Protein AF-A0A535U4T5-F1 (afdb_monomer)

Solvent-accessible surface area (backbone atoms only — not comparable to full-atom values): 17226 Å² total; per-residue (Å²): 138,80,92,74,84,48,75,61,50,62,49,44,52,51,45,50,53,50,47,47,53,50,47,55,54,52,37,72,75,42,100,64,52,67,65,56,55,51,51,50,52,51,40,54,51,28,40,50,52,16,40,52,32,54,56,47,36,63,59,41,50,16,54,36,47,36,46,50,51,25,10,56,55,6,52,75,35,68,65,87,46,51,61,68,56,49,33,52,51,29,43,73,71,67,38,49,60,62,22,31,29,52,67,38,42,87,44,50,39,48,37,55,61,54,63,67,62,40,49,50,39,52,51,47,35,51,49,36,47,51,51,16,50,52,29,44,48,52,31,52,53,53,35,44,54,54,22,50,56,51,43,52,52,49,51,52,53,50,52,59,47,60,76,68,55,59,67,69,60,57,76,74,43,62,68,67,60,56,51,43,52,67,46,55,51,45,51,49,50,32,50,44,50,36,50,49,50,52,48,54,55,43,50,54,50,38,54,53,48,45,50,54,54,35,43,70,74,37,53,68,62,34,50,58,58,53,56,50,50,60,51,46,51,50,54,46,52,59,41,47,60,55,18,51,56,26,42,54,48,21,53,53,32,49,50,55,41,50,51,51,49,51,50,52,63,75,40,38,68,57,36,58,77,70,66,40,54,64,60,55,49,53,54,48,51,55,39,49,50,56,26,48,55,26,42,50,54,16,49,52,43,54,59,47,48,60,59,52,49,51,50,53,50,50,52,51,50,52,52,48,52,54,53,49,51,51,34,26,45,63,22,78,38,58,89,67

pLDDT: mean 85.08, std 16.3, range [25.23, 98.31]

Radiu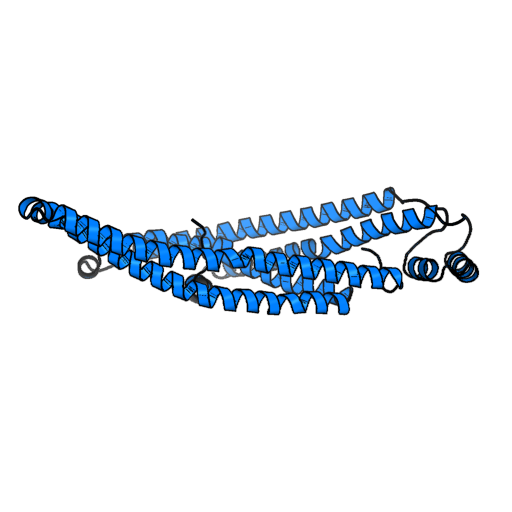s of gyration: 30.76 Å; Cα contacts (8 Å, |Δi|>4): 277; chains: 1; bounding box: 82×36×93 Å

Structure (mmCIF, N/CA/C/O backbone):
data_AF-A0A535U4T5-F1
#
_entry.id   AF-A0A535U4T5-F1
#
loop_
_atom_site.group_PDB
_atom_site.id
_atom_site.type_symbol
_atom_site.label_atom_id
_atom_site.label_alt_id
_atom_site.label_comp_id
_atom_site.label_asym_id
_atom_site.label_entity_id
_atom_site.label_seq_id
_atom_site.pdbx_PDB_ins_code
_atom_site.Cartn_x
_atom_site.Cartn_y
_atom_site.Cartn_z
_atom_site.occupancy
_atom_site.B_iso_or_equiv
_atom_site.auth_seq_id
_atom_site.auth_comp_id
_atom_site.auth_asym_id
_atom_site.auth_atom_id
_atom_site.pdbx_PDB_model_num
ATOM 1 N N . MET A 1 1 ? -7.640 9.464 15.055 1.00 29.97 1 MET A N 1
ATOM 2 C CA . MET A 1 1 ? -8.221 8.106 15.100 1.00 29.97 1 MET A CA 1
ATOM 3 C C . MET A 1 1 ? -7.680 7.339 13.909 1.00 29.97 1 MET A C 1
ATOM 5 O O . MET A 1 1 ? -8.132 7.562 12.798 1.00 29.97 1 MET A O 1
ATOM 9 N N . VAL A 1 2 ? -6.634 6.543 14.120 1.00 25.23 2 VAL A N 1
ATOM 10 C CA . VAL A 1 2 ? -6.110 5.632 13.094 1.00 25.23 2 VAL A CA 1
ATOM 11 C C . VAL A 1 2 ? -6.919 4.340 13.226 1.00 25.23 2 VAL A C 1
ATOM 13 O O . VAL A 1 2 ? -6.909 3.771 14.319 1.00 25.23 2 VAL A O 1
ATOM 16 N N . PRO A 1 3 ? -7.649 3.884 12.196 1.00 32.88 3 PRO A N 1
ATOM 17 C CA . PRO A 1 3 ? -8.272 2.572 12.237 1.00 32.88 3 PRO A CA 1
ATOM 18 C C . PRO A 1 3 ? -7.135 1.560 12.081 1.00 32.88 3 PRO A C 1
ATOM 20 O O . PRO A 1 3 ? -6.532 1.462 11.015 1.00 32.88 3 PRO A O 1
ATOM 23 N N . TRP A 1 4 ? -6.744 0.894 13.167 1.00 40.53 4 TRP A N 1
ATOM 24 C CA . TRP A 1 4 ? -5.713 -0.140 13.107 1.00 40.53 4 TRP A CA 1
ATOM 25 C C . TRP A 1 4 ? -6.361 -1.515 13.077 1.00 40.53 4 TRP A C 1
ATOM 27 O O . TRP A 1 4 ? -7.244 -1.801 13.888 1.00 40.53 4 TRP A O 1
ATOM 37 N N . CYS A 1 5 ? -5.900 -2.336 12.130 1.00 32.50 5 CYS A N 1
ATOM 38 C CA . CYS A 1 5 ? -6.464 -3.641 11.848 1.00 32.50 5 CYS A CA 1
ATOM 39 C C . CYS A 1 5 ? -6.259 -4.594 13.030 1.00 32.50 5 CYS A C 1
ATOM 41 O O . CYS A 1 5 ? -5.126 -4.935 13.382 1.00 32.50 5 CYS A O 1
ATOM 43 N N . GLY A 1 6 ? -7.350 -5.031 13.646 1.00 29.59 6 GLY A N 1
ATOM 44 C CA . GLY A 1 6 ? -7.335 -6.042 14.694 1.00 29.59 6 GLY A CA 1
ATOM 45 C C . GLY A 1 6 ? -7.417 -7.462 14.118 1.00 29.59 6 GLY A C 1
ATOM 46 O O . GLY A 1 6 ? -7.642 -7.651 12.924 1.00 29.59 6 GLY A O 1
ATOM 47 N N . PRO A 1 7 ? -7.364 -8.504 14.969 1.00 33.31 7 PRO A N 1
ATOM 48 C CA . PRO A 1 7 ? -7.842 -9.843 14.599 1.00 33.31 7 PRO A CA 1
ATOM 49 C C . PRO A 1 7 ? -9.313 -9.836 14.132 1.00 33.31 7 PRO A C 1
ATOM 51 O O . PRO A 1 7 ? -9.751 -10.783 13.483 1.00 33.31 7 PRO A O 1
ATOM 54 N N . ALA A 1 8 ? -10.044 -8.748 14.406 1.00 35.53 8 ALA A N 1
ATOM 55 C CA . ALA A 1 8 ? -11.336 -8.432 13.820 1.00 35.53 8 ALA A CA 1
ATOM 56 C C . ALA A 1 8 ? -11.292 -8.340 12.286 1.00 35.53 8 ALA A C 1
ATOM 58 O O . ALA A 1 8 ? -12.230 -8.809 11.675 1.00 35.53 8 ALA A O 1
ATOM 59 N N . ASP A 1 9 ? -10.225 -7.858 11.638 1.00 35.00 9 ASP A N 1
ATOM 60 C CA . ASP A 1 9 ? -10.176 -7.720 10.169 1.00 35.00 9 ASP A CA 1
ATOM 61 C C . ASP A 1 9 ? -9.881 -9.041 9.453 1.00 35.00 9 ASP A C 1
ATOM 63 O O . ASP A 1 9 ? -10.440 -9.327 8.394 1.00 35.00 9 ASP A O 1
ATOM 67 N N . ALA A 1 10 ? -9.086 -9.914 10.079 1.00 32.19 10 ALA A N 1
ATOM 68 C CA . ALA A 1 10 ? -8.953 -11.307 9.652 1.00 32.19 10 ALA A CA 1
ATOM 69 C C . ALA A 1 10 ? -10.258 -12.090 9.893 1.00 32.19 10 ALA A C 1
ATOM 71 O O . ALA A 1 10 ? -10.670 -12.894 9.054 1.00 32.19 10 ALA A O 1
ATOM 72 N N . ALA A 1 11 ? -10.951 -11.809 11.003 1.00 33.88 11 ALA A N 1
ATOM 73 C CA . ALA A 1 11 ? -12.291 -12.323 11.262 1.00 33.88 11 ALA A CA 1
ATOM 74 C C . ALA A 1 11 ? -13.349 -11.712 10.327 1.00 33.88 11 ALA A C 1
ATOM 76 O O . ALA A 1 11 ? -14.301 -12.408 10.007 1.00 33.88 11 ALA A O 1
ATOM 77 N N . LEU A 1 12 ? -13.178 -10.482 9.831 1.00 37.19 12 LEU A N 1
ATOM 78 C CA . LEU A 1 12 ? -14.052 -9.811 8.862 1.00 37.19 12 LEU A CA 1
ATOM 79 C C . LEU A 1 12 ? -13.817 -10.343 7.450 1.00 37.19 12 LEU A C 1
ATOM 81 O O . LEU A 1 12 ? -14.782 -10.546 6.729 1.00 37.19 12 LEU A O 1
ATOM 85 N N . ALA A 1 13 ? -12.579 -10.665 7.068 1.00 33.44 13 ALA A N 1
ATOM 86 C CA . ALA A 1 13 ? -12.292 -11.396 5.833 1.00 33.44 13 ALA A CA 1
ATOM 87 C C . ALA A 1 13 ? -12.872 -12.823 5.884 1.00 33.44 13 ALA A C 1
ATOM 89 O O . ALA A 1 13 ? -13.514 -13.277 4.934 1.00 33.44 13 ALA A O 1
ATOM 90 N N . GLY A 1 14 ? -12.735 -13.508 7.027 1.00 32.94 14 GLY A N 1
ATOM 91 C CA . GLY A 1 14 ? -13.386 -14.795 7.288 1.00 32.94 14 GLY A CA 1
ATOM 92 C C . GLY A 1 14 ? -14.916 -14.696 7.307 1.00 32.94 14 GLY A C 1
ATOM 93 O O . GLY A 1 14 ? -15.598 -15.531 6.718 1.00 32.94 14 GLY A O 1
ATOM 94 N N . ALA A 1 15 ? -15.469 -13.641 7.906 1.00 39.84 15 ALA A N 1
ATOM 95 C CA . ALA A 1 15 ? -16.899 -13.362 7.947 1.00 39.84 15 ALA A CA 1
ATOM 96 C C . ALA A 1 15 ? -17.435 -12.945 6.578 1.00 39.84 15 ALA A C 1
ATOM 98 O O . ALA A 1 15 ? -18.556 -13.316 6.266 1.00 39.84 15 ALA A O 1
ATOM 99 N N . ALA A 1 16 ? -16.652 -12.264 5.740 1.00 40.59 16 ALA A N 1
ATOM 100 C CA . ALA A 1 16 ? -16.988 -11.945 4.356 1.00 40.59 16 ALA A CA 1
ATOM 101 C C . ALA A 1 16 ? -17.009 -13.208 3.493 1.00 40.59 16 ALA A C 1
ATOM 103 O O . ALA A 1 16 ? -17.943 -13.400 2.722 1.00 40.59 16 ALA A O 1
ATOM 104 N N . CYS A 1 17 ? -16.041 -14.110 3.674 1.00 38.41 17 CYS A N 1
ATOM 105 C CA . CYS A 1 17 ? -16.002 -15.405 2.995 1.00 38.41 17 CYS A CA 1
ATOM 106 C C . CYS A 1 17 ? -17.162 -16.322 3.442 1.00 38.41 17 CYS A C 1
ATOM 108 O O . CYS A 1 17 ? -17.832 -16.944 2.618 1.00 38.41 17 CYS A O 1
ATOM 110 N N . LEU A 1 18 ? -17.489 -16.342 4.739 1.00 42.25 18 LEU A N 1
ATOM 111 C CA . LEU A 1 18 ? -18.647 -17.066 5.283 1.00 42.25 18 LEU A CA 1
ATOM 112 C C . LEU A 1 18 ? -19.984 -16.407 4.916 1.00 42.25 18 LEU A C 1
ATOM 114 O O . LEU A 1 18 ? -20.964 -17.104 4.654 1.00 42.25 18 LEU A O 1
ATOM 118 N N . ALA A 1 19 ? -20.053 -15.075 4.891 1.00 46.94 19 ALA A N 1
ATOM 119 C CA . ALA A 1 19 ? -21.208 -14.320 4.417 1.00 46.94 19 ALA A CA 1
ATOM 120 C C . ALA A 1 19 ? -21.432 -14.605 2.940 1.00 46.94 19 ALA A C 1
ATOM 122 O O . ALA A 1 19 ? -22.563 -14.881 2.575 1.00 46.94 19 ALA A O 1
ATOM 123 N N . TRP A 1 20 ? -20.372 -14.660 2.133 1.00 48.19 20 TRP A N 1
ATOM 124 C CA . TRP A 1 20 ? -20.401 -15.070 0.734 1.00 48.19 20 TRP A CA 1
ATOM 125 C C . TRP A 1 20 ? -20.876 -16.511 0.550 1.00 48.19 20 TRP A C 1
ATOM 127 O O . TRP A 1 20 ? -21.768 -16.755 -0.258 1.00 48.19 20 TRP A O 1
ATOM 137 N N . GLY A 1 21 ? -20.357 -17.458 1.338 1.00 45.41 21 GLY A N 1
ATOM 138 C CA . GLY A 1 21 ? -20.823 -18.847 1.332 1.00 45.41 21 GLY A CA 1
ATOM 139 C C . GLY A 1 21 ? -22.313 -18.959 1.674 1.00 45.41 21 GLY A C 1
ATOM 140 O O . GLY A 1 21 ? -23.062 -19.666 0.997 1.00 45.41 21 GLY A O 1
ATOM 141 N N . ARG A 1 22 ? -22.781 -18.176 2.654 1.00 49.06 22 ARG A N 1
ATOM 142 C CA . ARG A 1 22 ? -24.204 -18.078 3.020 1.00 49.06 22 ARG A CA 1
ATOM 143 C C . ARG A 1 22 ? -25.041 -17.319 1.987 1.00 49.06 22 ARG A C 1
ATOM 145 O O . ARG A 1 22 ? -26.201 -17.668 1.792 1.00 49.06 22 ARG A O 1
ATOM 152 N N . LEU A 1 23 ? -24.467 -16.347 1.279 1.00 52.03 23 LEU A N 1
ATOM 153 C CA . LEU A 1 23 ? -25.076 -15.636 0.150 1.00 52.03 23 LEU A CA 1
ATOM 154 C C . LEU A 1 23 ? -25.257 -16.575 -1.042 1.00 52.03 23 LEU A C 1
ATOM 156 O O . LEU A 1 23 ? -26.329 -16.603 -1.633 1.00 52.03 23 LEU A O 1
ATOM 160 N N . GLN A 1 24 ? -24.256 -17.406 -1.342 1.00 51.06 24 GLN A N 1
ATOM 161 C CA . GLN A 1 24 ? -24.338 -18.462 -2.350 1.00 51.06 24 GLN A CA 1
ATOM 162 C C . GLN A 1 24 ? -25.370 -19.534 -1.969 1.00 51.06 24 GLN A C 1
ATOM 164 O O . GLN A 1 24 ? -26.107 -20.000 -2.839 1.00 51.06 24 GLN A O 1
ATOM 169 N N . GLN A 1 25 ? -25.471 -19.904 -0.686 1.00 52.69 25 GLN A N 1
ATOM 170 C CA . GLN A 1 25 ? -26.508 -20.816 -0.185 1.00 52.69 25 GLN A CA 1
ATOM 171 C C . GLN A 1 25 ? -27.916 -20.203 -0.253 1.00 52.69 25 GLN A C 1
ATOM 173 O O . GLN A 1 25 ? -28.829 -20.859 -0.744 1.00 52.69 25 GLN A O 1
ATOM 178 N N . ARG A 1 26 ? -28.099 -18.939 0.149 1.00 51.91 26 ARG A N 1
ATOM 179 C CA . ARG A 1 26 ? -29.385 -18.221 0.046 1.00 51.91 26 ARG A CA 1
ATOM 180 C C . ARG A 1 26 ? -29.789 -17.907 -1.397 1.00 51.91 26 ARG A C 1
ATOM 182 O O . ARG A 1 26 ? -30.972 -17.910 -1.725 1.00 51.91 26 ARG A O 1
ATOM 189 N N . GLN A 1 27 ? -28.829 -17.672 -2.289 1.00 48.12 27 GLN A N 1
ATOM 190 C CA . GLN A 1 27 ? -29.095 -17.476 -3.718 1.00 48.12 27 GLN A CA 1
ATOM 191 C C . GLN A 1 27 ? -29.420 -18.781 -4.446 1.00 48.12 27 GLN A C 1
ATOM 193 O O . GLN A 1 27 ? -30.080 -18.733 -5.477 1.00 48.12 27 GLN A O 1
ATOM 198 N N . LYS A 1 28 ? -29.018 -19.946 -3.917 1.00 43.97 28 LYS A N 1
ATOM 199 C CA . LYS A 1 28 ? -29.534 -21.237 -4.399 1.00 43.97 28 LYS A CA 1
ATOM 200 C C . LYS A 1 28 ? -31.024 -21.422 -4.080 1.00 43.97 28 LYS A C 1
ATOM 202 O O . LYS A 1 28 ? -31.690 -22.137 -4.816 1.00 43.97 28 LYS A O 1
ATOM 207 N N . THR A 1 29 ? -31.543 -20.785 -3.026 1.00 46.00 29 THR A N 1
ATOM 208 C CA . THR A 1 29 ? -32.951 -20.908 -2.598 1.00 46.00 29 THR A CA 1
ATOM 209 C C . THR A 1 29 ? -33.886 -19.819 -3.144 1.00 46.00 29 THR A C 1
ATOM 211 O O . THR A 1 29 ? -35.094 -20.028 -3.157 1.00 46.00 29 THR A O 1
ATOM 214 N N . SER A 1 30 ? -33.365 -18.686 -3.638 1.00 45.09 30 SER A N 1
ATOM 215 C CA . SER A 1 30 ? -34.160 -17.610 -4.262 1.00 45.09 30 SER A CA 1
ATOM 216 C C . SER A 1 30 ? -34.005 -17.600 -5.787 1.00 45.09 30 SER A C 1
ATOM 218 O O . SER A 1 30 ? -32.892 -17.571 -6.298 1.00 45.09 30 SER A O 1
ATOM 220 N N . ALA A 1 31 ? -35.120 -17.548 -6.522 1.00 40.94 31 ALA A N 1
ATOM 221 C CA . ALA A 1 31 ? -35.250 -17.743 -7.976 1.00 40.94 31 ALA A CA 1
ATOM 222 C C . ALA A 1 31 ? -34.564 -16.708 -8.917 1.00 40.94 31 ALA A C 1
ATOM 224 O O . ALA A 1 31 ? -34.955 -16.580 -10.075 1.00 40.94 31 ALA A O 1
ATOM 225 N N . LYS A 1 32 ? -33.525 -15.975 -8.481 1.00 48.50 32 LYS A N 1
ATOM 226 C CA . LYS A 1 32 ? -32.700 -15.096 -9.349 1.00 48.50 32 LYS A CA 1
ATOM 227 C C . LYS A 1 32 ? -31.182 -15.411 -9.337 1.00 48.50 32 LYS A C 1
ATOM 229 O O . LYS A 1 32 ? -30.379 -14.478 -9.281 1.00 48.50 32 LYS A O 1
ATOM 234 N N . PRO A 1 33 ? -30.738 -16.683 -9.408 1.00 48.88 33 PRO A N 1
ATOM 235 C CA . PRO A 1 33 ? -29.317 -17.043 -9.328 1.00 48.88 33 PRO A CA 1
ATOM 236 C C . PRO A 1 33 ? -28.482 -16.652 -10.564 1.00 48.88 33 PRO A C 1
ATOM 238 O O . PRO A 1 33 ? -27.263 -16.530 -10.456 1.00 48.88 33 PRO A O 1
ATOM 241 N N . CYS A 1 34 ? -29.097 -16.439 -11.735 1.00 48.97 34 CYS A N 1
ATOM 242 C CA . CYS A 1 34 ? -28.350 -16.176 -12.974 1.00 48.97 34 CYS A CA 1
ATOM 243 C C . CYS A 1 34 ? -27.726 -14.772 -13.013 1.00 48.97 34 CYS A C 1
ATOM 245 O O . CYS A 1 34 ? -26.578 -14.626 -13.423 1.00 48.97 34 CYS A O 1
ATOM 247 N N . ALA A 1 35 ? -28.433 -13.744 -12.532 1.00 56.12 35 ALA A N 1
ATOM 248 C CA . ALA A 1 35 ? -27.948 -12.364 -12.601 1.00 56.12 35 ALA A CA 1
ATOM 249 C C . ALA A 1 35 ? -26.757 -12.100 -11.660 1.00 56.12 35 ALA A C 1
ATOM 251 O O . ALA A 1 35 ? -25.846 -11.364 -12.028 1.00 56.12 35 ALA A O 1
ATOM 252 N N . SER A 1 36 ? -26.716 -12.712 -10.467 1.00 66.81 36 SER A N 1
ATOM 253 C CA . SER A 1 36 ? -25.609 -12.486 -9.523 1.00 66.81 36 SER A CA 1
ATOM 254 C C . SER A 1 36 ? -24.321 -13.181 -9.960 1.00 66.81 36 SER A C 1
ATOM 256 O O . SER A 1 36 ? -23.258 -12.573 -9.906 1.00 66.81 36 SER A O 1
ATOM 258 N N . ARG A 1 37 ? -24.400 -14.424 -10.454 1.00 74.69 37 ARG A N 1
ATOM 259 C CA . ARG A 1 37 ? -23.226 -15.166 -10.940 1.00 74.69 37 ARG A CA 1
ATOM 260 C C . ARG A 1 37 ? -22.578 -14.479 -12.134 1.00 74.69 37 ARG A C 1
ATOM 262 O O . ARG A 1 37 ? -21.357 -14.390 -12.180 1.00 74.69 37 ARG A O 1
ATOM 269 N N . VAL A 1 38 ? -23.389 -13.946 -13.048 1.00 82.50 38 VAL A N 1
ATOM 270 C CA . VAL A 1 38 ? -22.893 -13.157 -14.182 1.00 82.50 38 VAL A CA 1
ATOM 271 C C . VAL A 1 38 ? -22.168 -11.905 -13.691 1.00 82.50 38 VAL A C 1
ATOM 273 O O . VAL A 1 38 ? -21.046 -11.669 -14.119 1.00 82.50 38 VAL A O 1
ATOM 276 N N . LEU A 1 39 ? -22.736 -11.151 -12.742 1.00 83.38 39 LEU A N 1
ATOM 277 C CA . LEU A 1 39 ? -22.077 -9.957 -12.192 1.00 83.38 39 LEU A CA 1
ATOM 278 C C . LEU A 1 39 ? -20.738 -10.280 -11.520 1.00 83.38 39 LEU A C 1
ATOM 280 O O . LEU A 1 39 ? -19.788 -9.526 -11.673 1.00 83.38 39 LEU A O 1
ATOM 284 N N . ILE A 1 40 ? -20.635 -11.414 -10.826 1.00 81.06 40 ILE A N 1
ATOM 285 C CA . ILE A 1 40 ? -19.389 -11.850 -10.180 1.00 81.06 40 ILE A CA 1
ATOM 286 C C . ILE A 1 40 ? -18.314 -12.167 -11.218 1.00 81.06 40 ILE A C 1
ATOM 288 O O . ILE A 1 40 ? -17.177 -11.721 -11.081 1.00 81.06 40 ILE A O 1
ATOM 292 N N . VAL A 1 41 ? -18.670 -12.925 -12.257 1.00 88.06 41 VAL A N 1
ATOM 293 C CA . VAL A 1 41 ? -17.740 -13.267 -13.341 1.00 88.06 41 VAL A CA 1
ATOM 294 C C . VAL A 1 41 ? -17.308 -12.004 -14.084 1.00 88.06 41 VAL A C 1
ATOM 296 O O . VAL A 1 41 ? -16.118 -11.820 -14.318 1.00 88.06 41 VAL A O 1
ATOM 299 N N . VAL A 1 42 ? -18.244 -11.100 -14.384 1.00 91.56 42 VAL A N 1
ATOM 300 C CA . VAL A 1 42 ? -17.943 -9.805 -15.008 1.00 91.56 42 VAL A CA 1
ATOM 301 C C . VAL A 1 42 ? -16.988 -8.992 -14.134 1.00 91.56 42 VAL A C 1
ATOM 303 O O . VAL A 1 42 ? -15.969 -8.533 -14.637 1.00 91.56 42 VAL A O 1
ATOM 306 N N . SER A 1 43 ? -17.241 -8.872 -12.828 1.00 90.06 43 SER A N 1
ATOM 307 C CA . SER A 1 43 ? -16.335 -8.182 -11.901 1.00 90.06 43 SER A CA 1
ATOM 308 C C . SER A 1 43 ? -14.941 -8.817 -11.865 1.00 90.06 43 SER A C 1
ATOM 310 O O . SER A 1 43 ? -13.942 -8.106 -11.897 1.00 90.06 43 SER A O 1
ATOM 312 N N . ALA A 1 44 ? -14.845 -10.149 -11.852 1.00 90.44 44 ALA A N 1
ATOM 313 C CA . ALA A 1 44 ? -13.557 -10.840 -11.881 1.00 90.44 44 ALA A CA 1
ATOM 314 C C . ALA A 1 44 ? -12.776 -10.563 -13.178 1.00 90.44 44 ALA A C 1
ATOM 316 O O . ALA A 1 44 ? -11.576 -10.300 -13.128 1.00 90.44 44 ALA A O 1
ATOM 317 N N . VAL A 1 45 ? -13.457 -10.562 -14.327 1.00 94.75 45 VAL A N 1
ATOM 318 C CA . VAL A 1 45 ? -12.855 -10.243 -15.631 1.00 94.75 45 VAL A CA 1
ATOM 319 C C . VAL A 1 45 ? -12.421 -8.779 -15.701 1.00 94.75 45 VAL A C 1
ATOM 321 O O . VAL A 1 45 ? -11.312 -8.496 -16.149 1.00 94.75 45 VAL A O 1
ATOM 324 N N . LEU A 1 46 ? -13.251 -7.847 -15.222 1.00 95.62 46 LEU A N 1
ATOM 325 C CA . LEU A 1 46 ? -12.908 -6.423 -15.169 1.00 95.62 46 LEU A CA 1
ATOM 326 C C . LEU A 1 46 ? -11.695 -6.168 -14.270 1.00 95.62 46 LEU A C 1
ATOM 328 O O . LEU A 1 46 ? -10.818 -5.398 -14.650 1.00 95.62 46 LEU A O 1
ATOM 332 N N . ALA A 1 47 ? -11.620 -6.838 -13.117 1.00 94.44 47 ALA A N 1
ATOM 333 C CA . ALA A 1 47 ? -10.478 -6.747 -12.213 1.00 94.44 47 ALA A CA 1
ATOM 334 C C . ALA A 1 47 ? -9.200 -7.324 -12.827 1.00 94.44 47 ALA A C 1
ATOM 336 O O . ALA A 1 47 ? -8.139 -6.720 -12.716 1.00 94.44 47 ALA A O 1
ATOM 337 N N . LEU A 1 48 ? -9.292 -8.474 -13.501 1.00 95.69 48 LEU A N 1
ATOM 338 C CA . LEU A 1 48 ? -8.162 -9.054 -14.224 1.00 95.69 48 LEU A CA 1
ATOM 339 C C . LEU A 1 48 ? -7.660 -8.097 -15.309 1.00 95.69 48 LEU A C 1
ATOM 341 O O . LEU A 1 48 ? -6.462 -7.845 -15.391 1.00 95.69 48 LEU A O 1
ATOM 345 N N . GLY A 1 49 ? -8.573 -7.548 -16.113 1.00 95.88 49 GLY A N 1
ATOM 346 C CA . GLY A 1 49 ? -8.244 -6.610 -17.181 1.00 95.88 49 GLY A CA 1
ATOM 347 C C . GLY A 1 49 ? -7.619 -5.317 -16.659 1.00 95.88 49 GLY A C 1
ATOM 348 O O . GLY A 1 49 ? -6.575 -4.904 -17.160 1.00 95.88 49 GLY A O 1
ATOM 349 N N . SER A 1 50 ? -8.209 -4.697 -15.630 1.00 96.62 50 SER A N 1
ATOM 350 C CA . SER A 1 50 ? -7.668 -3.464 -15.045 1.00 96.62 50 SER A CA 1
ATOM 351 C C . SER A 1 50 ? -6.277 -3.691 -14.461 1.00 96.62 50 SER A C 1
ATOM 353 O O . SER A 1 50 ? -5.346 -2.944 -14.763 1.00 96.62 50 SER A O 1
ATOM 355 N N . VAL A 1 51 ? -6.099 -4.770 -13.696 1.00 96.19 51 VAL A N 1
ATOM 356 C CA . VAL A 1 51 ? -4.806 -5.114 -13.111 1.00 96.19 51 VAL A CA 1
ATOM 357 C C . VAL A 1 51 ? -3.781 -5.400 -14.204 1.00 96.19 51 VAL A C 1
ATOM 359 O O . VAL A 1 51 ? -2.700 -4.820 -14.164 1.00 96.19 51 VAL A O 1
ATOM 362 N N . ALA A 1 52 ? -4.112 -6.208 -15.213 1.00 95.12 52 ALA A N 1
ATOM 363 C CA . ALA A 1 52 ? -3.201 -6.505 -16.316 1.00 95.12 52 ALA A CA 1
ATOM 364 C C . ALA A 1 52 ? -2.688 -5.226 -16.998 1.00 95.12 52 ALA A C 1
ATOM 366 O O . ALA A 1 52 ? -1.480 -5.066 -17.167 1.00 95.12 52 ALA A O 1
ATOM 367 N N . PHE A 1 53 ? -3.575 -4.277 -17.315 1.00 95.81 53 PHE A N 1
ATOM 368 C CA . PHE A 1 53 ? -3.170 -2.994 -17.894 1.00 95.81 53 PHE A CA 1
ATOM 369 C C . PHE A 1 53 ? -2.307 -2.159 -16.939 1.00 95.81 53 PHE A C 1
ATOM 371 O O . PHE A 1 53 ? -1.263 -1.653 -17.351 1.00 95.81 53 PHE A O 1
ATOM 378 N N . SER A 1 54 ? -2.678 -2.064 -15.658 1.00 95.19 54 SER A N 1
ATOM 379 C CA . SER A 1 54 ? -1.894 -1.321 -14.660 1.00 95.19 54 SER A CA 1
ATOM 380 C C . SER A 1 54 ? -0.481 -1.884 -14.454 1.00 95.19 54 SER A C 1
ATOM 382 O O . SER A 1 54 ? 0.463 -1.118 -14.268 1.00 95.19 54 SER A O 1
ATOM 384 N N . VAL A 1 55 ? -0.323 -3.209 -14.538 1.00 95.25 55 VAL A N 1
ATOM 385 C CA . VAL A 1 55 ? 0.949 -3.920 -14.344 1.00 95.25 55 VAL A CA 1
ATOM 386 C C . VAL A 1 55 ? 1.834 -3.851 -15.590 1.00 95.25 55 VAL A C 1
ATOM 388 O O . VAL A 1 55 ? 3.057 -3.814 -15.477 1.00 95.25 55 VAL A O 1
ATOM 391 N N . ILE A 1 56 ? 1.241 -3.793 -16.785 1.00 93.06 56 ILE A N 1
ATOM 392 C CA . ILE A 1 56 ? 1.980 -3.593 -18.039 1.00 93.06 56 ILE A CA 1
ATOM 393 C C . ILE A 1 56 ? 2.487 -2.143 -18.160 1.00 93.06 56 ILE A C 1
ATOM 395 O O . ILE A 1 56 ? 3.539 -1.918 -18.758 1.00 93.06 56 ILE A O 1
ATOM 399 N N . GLY A 1 57 ? 1.790 -1.169 -17.566 1.00 93.12 57 GLY A N 1
ATOM 400 C CA . GLY A 1 57 ? 2.133 0.259 -17.618 1.00 93.12 57 GLY A CA 1
ATOM 401 C C . GLY A 1 57 ? 3.611 0.584 -17.335 1.00 93.12 57 GLY A C 1
ATOM 402 O O . GLY A 1 57 ? 4.256 1.180 -18.200 1.00 93.12 57 GLY A O 1
ATOM 403 N N . PRO A 1 58 ? 4.198 0.143 -16.203 1.00 93.06 58 PRO A N 1
ATOM 404 C CA . PRO A 1 58 ? 5.614 0.359 -15.898 1.00 93.06 58 PRO A CA 1
ATOM 405 C C . PRO A 1 58 ? 6.577 -0.162 -16.969 1.00 93.06 58 PRO A C 1
ATOM 407 O O . PRO A 1 58 ? 7.561 0.504 -17.267 1.00 93.06 58 PRO A O 1
ATOM 410 N N . LYS A 1 59 ? 6.274 -1.298 -17.610 1.00 92.19 59 LYS A N 1
ATOM 411 C CA . LYS A 1 59 ? 7.090 -1.840 -18.710 1.00 92.19 59 LYS A CA 1
ATOM 412 C C . LYS A 1 59 ? 7.036 -0.947 -19.955 1.00 92.19 59 LYS A C 1
ATOM 414 O O . LYS A 1 59 ? 8.043 -0.769 -20.633 1.00 92.19 59 LYS A O 1
ATOM 419 N N . ILE A 1 60 ? 5.872 -0.370 -20.264 1.00 94.06 60 ILE A N 1
ATOM 420 C CA . ILE A 1 60 ? 5.735 0.582 -21.380 1.00 94.06 60 ILE A CA 1
ATOM 421 C C . ILE A 1 60 ? 6.534 1.856 -21.085 1.00 94.06 60 ILE A C 1
ATOM 423 O O . ILE A 1 60 ? 7.231 2.357 -21.964 1.00 94.06 60 ILE A O 1
ATOM 427 N N . ILE A 1 61 ? 6.480 2.350 -19.845 1.00 93.56 61 ILE A N 1
ATOM 428 C CA . ILE A 1 61 ? 7.296 3.493 -19.411 1.00 93.56 61 ILE A CA 1
ATOM 429 C C . ILE A 1 61 ? 8.791 3.152 -19.500 1.00 93.56 61 ILE A C 1
ATOM 431 O O . ILE A 1 61 ? 9.567 3.972 -19.983 1.00 93.56 61 ILE A O 1
ATOM 435 N N . GLY A 1 62 ? 9.190 1.935 -19.126 1.00 93.06 62 GLY A N 1
ATOM 436 C CA . GLY A 1 62 ? 10.551 1.429 -19.316 1.00 93.06 62 GLY A CA 1
ATOM 437 C C . GLY A 1 62 ? 11.027 1.544 -20.766 1.00 93.06 62 GLY A C 1
ATOM 438 O O . GLY A 1 62 ? 12.084 2.108 -21.045 1.00 93.06 62 GLY A O 1
ATOM 439 N N . ASN A 1 63 ? 10.191 1.144 -21.727 1.00 92.19 63 ASN A N 1
ATOM 440 C CA . ASN A 1 63 ? 10.506 1.314 -23.148 1.00 92.19 63 ASN A CA 1
ATOM 441 C C . ASN A 1 63 ? 10.692 2.788 -23.552 1.00 92.19 63 ASN A C 1
ATOM 443 O O . ASN A 1 63 ? 11.546 3.080 -24.386 1.00 92.19 63 ASN A O 1
ATOM 447 N N . ALA A 1 64 ? 9.936 3.723 -22.966 1.00 93.19 64 ALA A N 1
ATOM 448 C CA . ALA A 1 64 ? 10.142 5.155 -23.201 1.00 93.19 64 ALA A C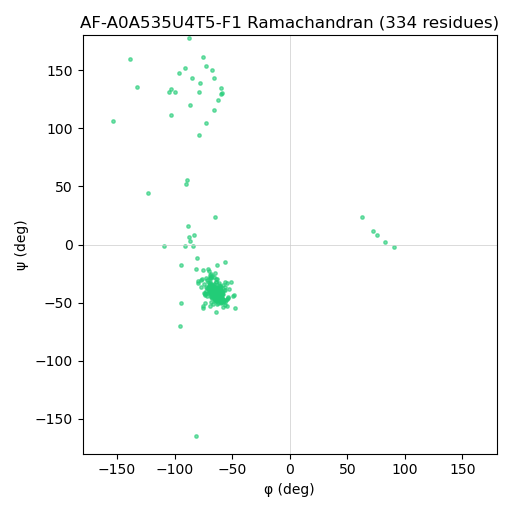A 1
ATOM 449 C C . ALA A 1 64 ? 11.503 5.626 -22.656 1.00 93.19 64 ALA A C 1
ATOM 451 O O . ALA A 1 64 ? 12.212 6.370 -23.334 1.00 93.19 64 ALA A O 1
ATOM 452 N N . THR A 1 65 ? 11.898 5.144 -21.472 1.00 93.62 65 THR A N 1
ATOM 453 C CA . THR A 1 65 ? 13.234 5.381 -20.902 1.00 93.62 65 THR A CA 1
ATOM 454 C C . THR A 1 65 ? 14.331 4.848 -21.823 1.00 93.62 65 THR A C 1
ATOM 456 O O . THR A 1 65 ? 15.314 5.551 -22.049 1.00 93.62 65 THR A O 1
ATOM 459 N N . ASN A 1 66 ? 14.140 3.664 -22.415 1.00 92.50 66 ASN A N 1
ATOM 460 C CA . ASN A 1 66 ? 15.079 3.094 -23.384 1.00 92.50 66 ASN A CA 1
ATOM 461 C C . ASN A 1 66 ? 15.235 3.986 -24.622 1.00 92.50 66 ASN A C 1
ATOM 463 O O . ASN A 1 66 ? 16.360 4.267 -25.004 1.00 92.50 66 ASN A O 1
ATOM 467 N N . VAL A 1 67 ? 14.151 4.526 -25.194 1.00 90.88 67 VAL A N 1
ATOM 468 C CA . VAL A 1 67 ? 14.240 5.448 -26.351 1.00 90.88 67 VAL A CA 1
ATOM 469 C C . VAL A 1 67 ? 15.028 6.716 -26.018 1.00 90.88 67 VAL A C 1
ATOM 471 O O . VAL A 1 67 ? 15.846 7.174 -26.818 1.00 90.88 67 VAL A O 1
ATOM 474 N N . ILE A 1 68 ? 14.801 7.291 -24.834 1.00 91.31 68 ILE A N 1
ATOM 475 C CA . ILE A 1 68 ? 15.542 8.475 -24.382 1.00 91.31 68 ILE A CA 1
ATOM 476 C C . ILE A 1 68 ? 17.023 8.127 -24.206 1.00 91.31 68 ILE A C 1
ATOM 478 O O . I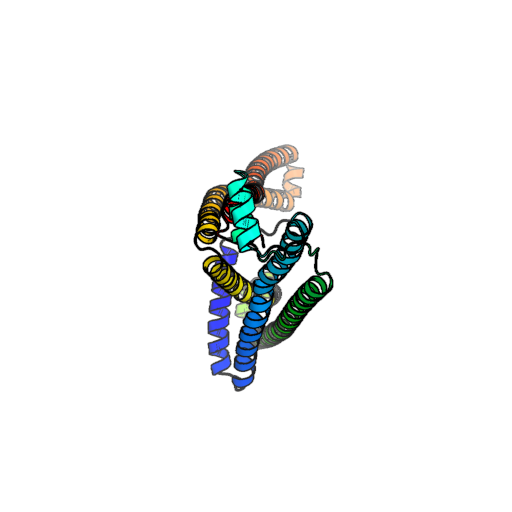LE A 1 68 ? 17.889 8.852 -24.694 1.00 91.31 68 ILE A O 1
ATOM 482 N N . PHE A 1 69 ? 17.314 7.016 -23.532 1.00 90.06 69 PHE A N 1
ATOM 483 C CA . PHE A 1 69 ? 18.675 6.576 -23.248 1.00 90.06 69 PHE A CA 1
ATOM 484 C C . PHE A 1 69 ? 19.448 6.226 -24.525 1.00 90.06 69 PHE A C 1
ATOM 486 O O . PHE A 1 69 ? 20.544 6.745 -24.743 1.00 90.06 69 PHE A O 1
ATOM 493 N N . ASP A 1 70 ? 18.842 5.437 -25.410 1.00 88.69 70 ASP A N 1
ATOM 494 C CA . ASP A 1 70 ? 19.410 5.026 -26.692 1.00 88.69 70 ASP A CA 1
ATOM 495 C C . ASP A 1 70 ? 19.683 6.240 -27.591 1.00 88.69 70 ASP A C 1
ATOM 497 O O . ASP A 1 70 ? 20.742 6.322 -28.214 1.00 88.69 70 ASP A O 1
ATOM 501 N N . GLY A 1 71 ? 18.777 7.225 -27.613 1.00 87.31 71 GLY A N 1
ATOM 502 C CA . GLY A 1 71 ? 18.955 8.465 -28.372 1.00 87.31 71 GLY A CA 1
ATOM 503 C C . GLY A 1 71 ? 20.055 9.379 -27.818 1.00 87.31 71 GLY A C 1
ATOM 504 O O . GLY A 1 71 ? 20.756 10.043 -28.585 1.00 87.31 71 GLY A O 1
ATOM 505 N N . VAL A 1 72 ? 20.245 9.417 -26.494 1.00 88.38 72 VAL A N 1
ATOM 506 C CA . VAL A 1 72 ? 21.355 10.160 -25.871 1.00 88.38 72 VAL A CA 1
ATOM 507 C C . VAL A 1 72 ? 22.695 9.503 -26.205 1.00 88.38 72 VAL A C 1
ATOM 509 O O . VAL A 1 72 ? 23.620 10.203 -26.617 1.00 88.38 72 VAL A O 1
ATOM 512 N N . LEU A 1 73 ? 22.790 8.175 -26.101 1.00 85.44 73 LEU A N 1
ATOM 513 C CA . LEU A 1 73 ? 23.996 7.427 -26.470 1.00 85.44 73 LEU A CA 1
ATOM 514 C C . LEU A 1 73 ? 24.301 7.518 -27.970 1.00 85.44 73 LEU A C 1
ATOM 516 O O . LEU A 1 73 ? 25.458 7.682 -28.356 1.00 85.44 73 LEU A O 1
ATOM 520 N N . GLY A 1 74 ? 23.272 7.449 -28.817 1.00 82.62 74 GLY A N 1
ATOM 521 C CA . GLY A 1 74 ? 23.396 7.533 -30.273 1.00 82.62 74 GLY A CA 1
ATOM 522 C C . GLY A 1 74 ? 23.981 8.858 -30.739 1.00 82.62 74 GLY A C 1
ATOM 523 O O . GLY A 1 74 ? 24.864 8.868 -31.598 1.00 82.62 74 GLY A O 1
ATOM 524 N N . LYS A 1 75 ? 23.582 9.968 -30.107 1.00 83.94 75 LYS A N 1
ATOM 525 C CA . LYS A 1 75 ? 24.126 11.306 -30.384 1.00 83.94 75 LYS A CA 1
ATOM 526 C C . LYS A 1 75 ? 25.621 11.428 -30.062 1.00 83.94 75 LYS A C 1
ATOM 528 O O . LYS A 1 75 ? 26.310 12.227 -30.691 1.00 83.94 75 LYS A O 1
ATOM 533 N N . SER A 1 76 ? 26.118 10.669 -29.087 1.00 78.94 76 SER A N 1
ATOM 534 C CA . SER A 1 76 ? 27.529 10.685 -28.682 1.00 78.94 76 SER A CA 1
ATOM 535 C C . SER A 1 76 ? 28.442 9.853 -29.590 1.00 78.94 76 SER A C 1
ATOM 537 O O . SER A 1 76 ? 29.662 9.966 -29.478 1.00 78.94 76 SER A O 1
ATOM 539 N N . LEU A 1 77 ? 27.884 9.031 -30.485 1.00 79.00 77 LEU A N 1
ATOM 540 C CA . LEU A 1 77 ? 28.647 8.177 -31.396 1.00 79.00 77 LEU A CA 1
ATOM 541 C C . LEU A 1 77 ? 28.825 8.828 -32.780 1.00 79.00 77 LEU A C 1
ATOM 543 O O . LEU A 1 77 ? 27.917 9.516 -33.254 1.00 79.00 77 LEU A O 1
ATOM 547 N N . PRO A 1 78 ? 29.955 8.583 -33.475 1.00 75.56 78 PRO A N 1
ATOM 548 C CA . PRO A 1 78 ? 30.166 9.078 -34.833 1.00 75.56 78 PRO A CA 1
ATOM 549 C C . PRO A 1 78 ? 29.099 8.541 -35.797 1.00 75.56 78 PRO A C 1
ATOM 551 O O . PRO A 1 78 ? 28.799 7.344 -35.802 1.00 75.56 78 PRO A O 1
ATOM 554 N N . ALA A 1 79 ? 28.548 9.420 -36.636 1.00 75.00 79 ALA A N 1
ATOM 555 C CA . ALA A 1 79 ? 27.549 9.044 -37.632 1.00 75.00 79 ALA A CA 1
ATOM 556 C C . ALA A 1 79 ? 28.139 8.110 -38.707 1.00 75.00 79 ALA A C 1
ATOM 558 O O . ALA A 1 79 ? 29.285 8.273 -39.124 1.00 75.00 79 ALA A O 1
ATOM 559 N N . GLY A 1 80 ? 27.339 7.147 -39.179 1.00 68.25 80 GLY A N 1
ATOM 560 C CA . GLY A 1 80 ? 27.700 6.250 -40.288 1.00 68.25 80 GLY A CA 1
ATOM 561 C C . GLY A 1 80 ? 28.401 4.943 -39.893 1.00 68.25 80 GLY A C 1
ATOM 562 O O . GLY A 1 80 ? 28.659 4.116 -40.764 1.00 68.25 80 GLY A O 1
ATOM 563 N N . LEU A 1 81 ? 28.672 4.718 -38.602 1.00 73.88 81 LEU A N 1
ATOM 564 C CA . LEU A 1 81 ? 29.153 3.429 -38.096 1.00 73.88 81 LEU A CA 1
ATOM 565 C C . LEU A 1 81 ? 27.983 2.480 -37.817 1.00 73.88 81 LEU A C 1
ATOM 567 O O . LEU A 1 81 ? 26.940 2.882 -37.305 1.00 73.88 81 LEU A O 1
ATOM 571 N N . THR A 1 82 ? 28.172 1.191 -38.089 1.00 81.81 82 THR A N 1
ATOM 572 C CA . THR A 1 82 ? 27.260 0.159 -37.572 1.00 81.81 82 THR A CA 1
ATOM 573 C C . THR A 1 82 ? 27.478 -0.035 -36.067 1.00 81.81 82 THR A C 1
ATOM 575 O O . THR A 1 82 ? 28.588 0.165 -35.569 1.00 81.81 82 THR A O 1
ATOM 578 N N . LYS A 1 83 ? 26.452 -0.486 -35.328 1.00 78.12 83 LYS A N 1
ATOM 579 C CA . LYS A 1 83 ? 26.559 -0.806 -33.887 1.00 78.12 83 LYS A CA 1
ATOM 580 C C . LYS A 1 83 ? 27.774 -1.695 -33.582 1.00 78.12 83 LYS A C 1
ATOM 582 O O . LYS A 1 83 ? 28.518 -1.423 -32.647 1.00 78.12 83 LYS A O 1
ATOM 587 N N . ALA A 1 84 ? 28.017 -2.717 -34.406 1.00 78.75 84 ALA A N 1
ATOM 588 C CA . ALA A 1 84 ? 29.150 -3.628 -34.245 1.00 78.75 84 ALA A CA 1
ATOM 589 C C . ALA A 1 84 ? 30.511 -2.932 -34.429 1.00 78.75 84 ALA A C 1
ATOM 591 O O . ALA A 1 84 ? 31.436 -3.186 -33.660 1.00 78.75 84 ALA A O 1
ATOM 592 N N . GLN A 1 85 ? 30.628 -2.023 -35.401 1.00 79.88 85 GLN A N 1
ATOM 593 C CA . GLN A 1 85 ? 31.846 -1.236 -35.616 1.00 79.88 85 GLN A CA 1
ATOM 594 C C . GLN A 1 85 ? 32.071 -0.216 -34.497 1.00 79.88 85 GLN A C 1
ATOM 596 O O . GLN A 1 85 ? 33.204 -0.046 -34.061 1.00 79.88 85 GLN A O 1
ATOM 601 N N . ALA A 1 86 ? 31.009 0.413 -33.985 1.00 78.19 86 ALA A N 1
ATOM 602 C CA . ALA A 1 86 ? 31.090 1.318 -32.841 1.00 78.19 86 ALA A CA 1
ATOM 603 C C . ALA A 1 86 ? 31.555 0.583 -31.569 1.00 78.19 86 ALA A C 1
ATOM 605 O O . ALA A 1 86 ? 32.469 1.045 -30.891 1.00 78.19 86 ALA A O 1
ATOM 606 N N . VAL A 1 87 ? 30.999 -0.602 -31.289 1.00 81.19 87 VAL A N 1
ATOM 607 C CA . VAL A 1 87 ? 31.422 -1.459 -30.165 1.00 81.19 87 VAL A CA 1
ATOM 608 C C . VAL A 1 87 ? 32.878 -1.910 -30.332 1.00 81.19 87 VAL A C 1
ATOM 610 O O . VAL A 1 87 ? 33.651 -1.847 -29.377 1.00 81.19 87 VAL A O 1
ATOM 613 N N . ALA A 1 88 ? 33.283 -2.327 -31.536 1.00 81.50 88 ALA A N 1
ATOM 614 C CA . ALA A 1 88 ? 34.662 -2.732 -31.812 1.00 81.50 88 ALA A CA 1
ATOM 615 C C . ALA A 1 88 ? 35.656 -1.569 -31.646 1.00 81.50 88 ALA A C 1
ATOM 617 O O . ALA A 1 88 ? 36.722 -1.756 -31.063 1.00 81.50 88 ALA A O 1
ATOM 618 N N . LEU A 1 89 ? 35.290 -0.367 -32.098 1.00 81.19 89 LEU A N 1
ATOM 619 C CA . LEU A 1 89 ? 36.099 0.844 -31.959 1.00 81.19 89 LEU A CA 1
ATOM 620 C C . LEU A 1 89 ? 36.252 1.244 -30.486 1.00 81.19 89 LEU A C 1
ATOM 622 O O . LEU A 1 89 ? 37.359 1.518 -30.033 1.00 81.19 89 LEU A O 1
ATOM 626 N N . LEU A 1 90 ? 35.175 1.193 -29.702 1.00 82.75 90 LEU A N 1
ATOM 627 C CA . LEU A 1 90 ? 35.226 1.471 -28.264 1.00 82.75 90 LEU A CA 1
ATOM 628 C C . LEU A 1 90 ? 36.107 0.472 -27.511 1.00 82.75 90 LEU A C 1
ATOM 630 O O . LEU A 1 90 ? 36.909 0.881 -26.673 1.00 82.75 90 LEU A O 1
ATOM 634 N N . ARG A 1 91 ? 36.028 -0.821 -27.851 1.00 85.75 91 ARG A N 1
ATOM 635 C CA . ARG A 1 91 ? 36.936 -1.840 -27.299 1.00 85.75 91 ARG A CA 1
ATOM 636 C C . ARG A 1 91 ? 38.389 -1.586 -27.699 1.00 85.75 91 ARG A C 1
ATOM 638 O O . ARG A 1 91 ? 39.273 -1.703 -26.857 1.00 85.75 91 ARG A O 1
ATOM 645 N N . ALA A 1 92 ? 38.640 -1.171 -28.942 1.00 84.75 92 ALA A N 1
ATOM 646 C CA . ALA A 1 92 ? 39.981 -0.821 -29.414 1.00 84.75 92 ALA A CA 1
ATOM 647 C C . ALA A 1 92 ? 40.573 0.399 -28.681 1.00 84.75 92 ALA A C 1
ATOM 649 O O . ALA A 1 92 ? 41.775 0.445 -28.439 1.00 84.75 92 ALA A O 1
ATOM 650 N N . HIS A 1 93 ? 39.734 1.349 -28.259 1.00 85.88 93 HIS A N 1
ATOM 651 C CA . HIS A 1 93 ? 40.129 2.486 -27.418 1.00 85.88 93 HIS A CA 1
ATOM 652 C C . HIS A 1 93 ? 40.171 2.165 -25.909 1.00 85.88 93 HIS A C 1
ATOM 654 O O . HIS A 1 93 ? 40.334 3.074 -25.095 1.00 85.88 93 HIS A O 1
ATOM 660 N N . GLY A 1 94 ? 40.015 0.895 -25.515 1.00 83.50 94 GLY A N 1
ATOM 661 C CA . GLY A 1 94 ? 40.032 0.457 -24.115 1.00 83.50 94 GLY A CA 1
ATOM 662 C C . GLY A 1 94 ? 38.758 0.780 -23.323 1.00 83.50 94 GLY A C 1
ATOM 663 O O . GLY A 1 94 ? 38.714 0.561 -22.115 1.00 83.50 94 GLY A O 1
ATOM 664 N N . GLN A 1 95 ? 37.698 1.268 -23.974 1.00 85.06 95 GLN A N 1
ATOM 665 C CA . GLN A 1 95 ? 36.429 1.660 -23.349 1.00 85.06 95 GLN A CA 1
ATOM 666 C C . GLN A 1 95 ? 35.447 0.480 -23.261 1.00 85.06 95 GLN A C 1
ATOM 668 O O . GLN A 1 95 ? 34.311 0.550 -23.734 1.00 85.06 95 GLN A O 1
ATOM 673 N N . ASN A 1 96 ? 35.878 -0.621 -22.639 1.00 84.00 96 ASN A N 1
ATOM 674 C CA . ASN A 1 96 ? 35.110 -1.872 -22.585 1.00 84.00 96 ASN A CA 1
ATOM 675 C C . ASN A 1 96 ? 33.741 -1.716 -21.898 1.00 84.00 96 ASN A C 1
ATOM 677 O O . ASN A 1 96 ? 32.757 -2.243 -22.399 1.00 84.00 96 ASN A O 1
ATOM 681 N N . GLN A 1 97 ? 33.644 -0.920 -20.827 1.00 81.25 97 GLN A N 1
ATOM 682 C CA . GLN A 1 97 ? 32.365 -0.658 -20.146 1.00 81.25 97 GLN A CA 1
ATOM 683 C C . GLN A 1 97 ? 31.335 0.037 -21.046 1.00 81.25 97 GLN A C 1
ATOM 685 O O . GLN A 1 97 ? 30.162 -0.322 -21.039 1.00 81.25 97 GLN A O 1
ATOM 690 N N . ILE A 1 98 ? 31.762 1.026 -21.834 1.00 80.00 98 ILE A N 1
ATOM 691 C CA . ILE A 1 98 ? 30.870 1.751 -22.750 1.00 80.00 98 ILE A CA 1
ATOM 692 C C . ILE A 1 98 ? 30.474 0.834 -23.912 1.00 80.00 98 ILE A C 1
ATOM 694 O O . ILE A 1 98 ? 29.326 0.842 -24.350 1.00 80.00 98 ILE A O 1
ATOM 698 N N . ALA A 1 99 ? 31.407 -0.002 -24.376 1.00 79.81 99 ALA A N 1
ATOM 699 C CA . ALA A 1 99 ? 31.144 -1.007 -25.395 1.00 79.81 99 ALA A CA 1
ATOM 700 C C . ALA A 1 99 ? 30.108 -2.050 -24.938 1.00 79.81 99 ALA A C 1
ATOM 702 O O . ALA A 1 99 ? 29.209 -2.380 -25.710 1.00 79.81 99 ALA A O 1
ATOM 703 N N . ASP A 1 100 ? 30.200 -2.533 -23.698 1.00 83.06 100 ASP A N 1
ATOM 704 C CA . ASP A 1 100 ? 29.264 -3.514 -23.140 1.00 83.06 100 ASP A CA 1
ATOM 705 C C . ASP A 1 100 ? 27.879 -2.890 -22.903 1.00 83.06 100 ASP A C 1
ATOM 707 O O . ASP A 1 100 ? 26.866 -3.469 -23.299 1.00 83.06 100 ASP A O 1
ATOM 711 N N . LEU A 1 101 ? 27.826 -1.651 -22.413 1.00 82.25 101 LEU A N 1
ATOM 712 C CA . LEU A 1 101 ? 26.586 -0.885 -22.278 1.00 82.25 101 LEU A CA 1
ATOM 713 C C . LEU A 1 101 ? 25.888 -0.663 -23.633 1.00 82.25 101 LEU A C 1
ATOM 715 O O . LEU A 1 101 ? 24.691 -0.914 -23.770 1.00 82.25 101 LEU A O 1
ATOM 719 N N . ILE A 1 102 ? 26.630 -0.260 -24.669 1.00 80.75 102 ILE A N 1
ATOM 720 C CA . ILE A 1 102 ? 26.081 -0.080 -26.024 1.00 80.75 102 ILE A CA 1
ATOM 721 C C . ILE A 1 102 ? 25.693 -1.422 -26.649 1.00 80.75 102 ILE A C 1
ATOM 723 O O . ILE A 1 102 ? 24.761 -1.481 -27.451 1.00 80.75 102 ILE A O 1
ATOM 727 N N . SER A 1 103 ? 26.363 -2.518 -26.284 1.00 79.25 103 SER A N 1
ATOM 728 C CA . SER A 1 103 ? 26.032 -3.845 -26.804 1.00 79.25 103 SER A CA 1
ATOM 729 C C . SER A 1 103 ? 24.618 -4.294 -26.409 1.00 79.25 103 SER A C 1
ATOM 731 O O . SER A 1 103 ? 23.921 -4.861 -27.254 1.00 79.25 103 SER A O 1
ATOM 733 N N . GLY A 1 104 ? 24.160 -3.950 -25.199 1.00 74.62 104 GLY A N 1
ATOM 734 C CA . GLY A 1 104 ? 22.804 -4.236 -24.714 1.00 74.62 104 GLY A CA 1
ATOM 735 C C . GLY A 1 104 ? 21.726 -3.250 -25.188 1.00 74.62 104 GLY A C 1
ATOM 736 O O . GLY A 1 104 ? 20.549 -3.598 -25.222 1.00 74.62 104 GLY A O 1
ATOM 737 N N . ALA A 1 105 ? 22.113 -2.041 -25.600 1.00 77.31 105 ALA A N 1
ATOM 738 C CA . ALA A 1 105 ? 21.207 -0.958 -25.994 1.00 7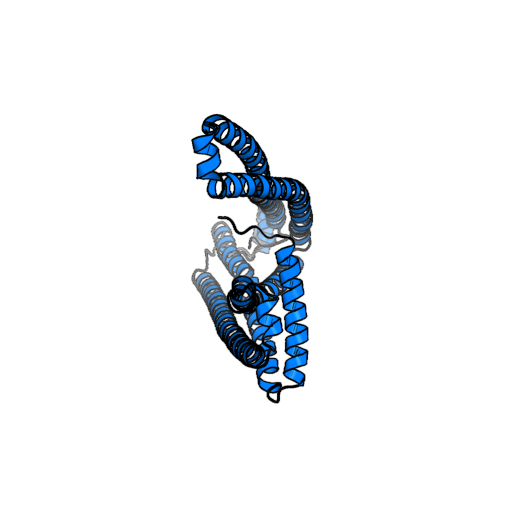7.31 105 ALA A CA 1
ATOM 739 C C . ALA A 1 105 ? 20.869 -0.966 -27.504 1.00 77.31 105 ALA A C 1
ATOM 741 O O . ALA A 1 105 ? 21.679 -1.401 -28.330 1.00 77.31 105 ALA A O 1
ATOM 742 N N . ASN A 1 106 ? 19.699 -0.462 -27.919 1.00 74.88 106 ASN A N 1
ATOM 743 C CA . ASN A 1 106 ? 19.297 -0.409 -29.338 1.00 74.88 106 ASN A CA 1
ATOM 744 C C . ASN A 1 106 ? 19.733 0.909 -29.999 1.00 74.88 106 ASN A C 1
ATOM 746 O O . ASN A 1 106 ? 18.947 1.623 -30.617 1.00 74.88 106 ASN A O 1
ATOM 750 N N . VAL A 1 107 ? 21.020 1.231 -29.869 1.00 76.50 107 VAL A N 1
ATOM 751 C CA . VAL A 1 107 ? 21.580 2.514 -30.307 1.00 76.50 107 VAL A CA 1
ATOM 752 C C . VAL A 1 107 ? 21.802 2.549 -31.820 1.00 76.50 107 VAL A C 1
ATOM 754 O O . VAL A 1 107 ? 22.454 1.666 -32.385 1.00 76.50 107 VAL A O 1
ATOM 757 N N . VAL A 1 108 ? 21.338 3.626 -32.459 1.00 76.00 108 VAL A N 1
ATOM 758 C CA . VAL A 1 108 ? 21.668 3.985 -33.846 1.00 76.00 108 VAL A CA 1
ATOM 759 C C . VAL A 1 108 ? 22.706 5.119 -33.826 1.00 76.00 108 VAL A C 1
ATOM 761 O O . VAL A 1 108 ? 22.377 6.232 -33.407 1.00 76.00 108 VAL A O 1
ATOM 764 N N . PRO A 1 109 ? 23.966 4.876 -34.241 1.00 75.00 109 PRO A N 1
ATOM 765 C CA . PRO A 1 109 ? 25.020 5.890 -34.195 1.00 75.00 109 PRO A CA 1
ATOM 766 C C . PRO A 1 109 ? 24.690 7.141 -35.023 1.00 75.00 109 PRO A C 1
ATOM 768 O O . PRO A 1 109 ? 24.337 7.053 -36.200 1.00 75.00 109 PRO A O 1
ATOM 771 N N . GLY A 1 110 ? 24.817 8.318 -34.409 1.00 66.12 110 GLY A N 1
ATOM 772 C CA . GLY A 1 110 ? 24.542 9.614 -35.031 1.00 66.12 110 GLY A CA 1
ATOM 773 C C . GLY A 1 110 ? 23.068 10.037 -35.045 1.00 66.12 110 GLY A C 1
ATOM 774 O O . GLY A 1 110 ? 22.763 11.097 -35.587 1.00 66.12 110 GLY A O 1
ATOM 775 N N . HIS A 1 111 ? 22.151 9.250 -34.473 1.00 76.69 111 HIS A N 1
ATOM 776 C CA . HIS A 1 111 ? 20.747 9.641 -34.294 1.00 76.69 111 HIS A CA 1
ATOM 777 C C . HIS A 1 111 ? 20.474 10.042 -32.840 1.00 76.69 111 HIS A C 1
ATOM 779 O O . HIS A 1 111 ? 20.914 9.378 -31.904 1.00 76.69 111 HIS A O 1
ATOM 785 N N . GLY A 1 112 ? 19.776 11.167 -32.667 1.00 81.62 112 GLY A N 1
ATOM 786 C CA . GLY A 1 112 ? 19.314 11.642 -31.362 1.00 81.62 112 GLY A CA 1
ATOM 787 C C . GLY A 1 112 ? 18.031 10.944 -30.906 1.00 81.62 112 GLY A C 1
ATOM 788 O O . GLY A 1 112 ? 17.623 9.929 -31.461 1.00 81.62 112 GLY A O 1
ATOM 789 N N . ILE A 1 113 ? 17.369 11.518 -29.901 1.00 86.88 113 ILE A N 1
ATOM 790 C CA . ILE A 1 113 ? 16.092 11.006 -29.385 1.00 86.88 113 ILE A CA 1
ATOM 791 C C . ILE A 1 113 ? 15.022 11.068 -30.481 1.00 86.88 113 ILE A C 1
ATOM 793 O O . ILE A 1 113 ? 14.733 12.142 -31.013 1.00 86.88 113 ILE A O 1
ATOM 797 N N . ASP A 1 114 ? 14.394 9.928 -30.772 1.00 88.44 114 ASP A N 1
ATOM 798 C CA . ASP A 1 114 ? 13.215 9.872 -31.632 1.00 88.44 114 ASP A CA 1
ATOM 799 C C . ASP A 1 114 ? 11.972 10.309 -30.841 1.00 88.44 114 ASP A C 1
ATOM 801 O O . ASP A 1 114 ? 11.321 9.525 -30.144 1.00 88.44 114 ASP A O 1
ATOM 805 N N . PHE A 1 115 ? 11.644 11.598 -30.943 1.00 90.50 115 PHE A N 1
ATOM 806 C CA . PHE A 1 115 ? 10.469 12.180 -30.293 1.00 90.50 115 PHE A CA 1
ATOM 807 C C . PHE A 1 115 ? 9.142 11.623 -30.824 1.00 90.50 115 PHE A C 1
ATOM 809 O O . PHE A 1 115 ? 8.148 11.644 -30.097 1.00 90.50 115 PHE A O 1
ATOM 816 N N . THR A 1 116 ? 9.111 11.104 -32.055 1.00 92.56 116 THR A N 1
ATOM 817 C CA . THR A 1 116 ? 7.897 10.515 -32.636 1.00 92.56 116 THR A CA 1
ATOM 818 C C . THR A 1 116 ? 7.625 9.164 -31.991 1.00 92.56 116 THR A C 1
ATOM 820 O O . THR A 1 116 ? 6.528 8.936 -31.479 1.00 92.56 116 THR A O 1
ATOM 823 N N . MET A 1 117 ? 8.640 8.297 -31.939 1.00 90.25 117 MET A N 1
ATOM 824 C CA . MET A 1 117 ? 8.557 7.006 -31.253 1.00 90.25 117 MET A CA 1
ATOM 825 C C . MET A 1 117 ? 8.272 7.192 -29.758 1.00 90.25 117 MET A C 1
ATOM 827 O O . MET A 1 117 ? 7.388 6.534 -29.209 1.00 90.25 117 MET A O 1
ATOM 831 N N . LEU A 1 118 ? 8.957 8.134 -29.102 1.00 93.44 118 LEU A N 1
ATOM 832 C CA . LEU A 1 118 ? 8.716 8.458 -27.696 1.00 93.44 118 LEU A CA 1
ATOM 833 C C . LEU A 1 118 ? 7.267 8.912 -27.458 1.00 93.44 118 LEU A C 1
ATOM 835 O O . LEU A 1 118 ? 6.609 8.416 -26.544 1.00 93.44 118 LEU A O 1
ATOM 839 N N . GLY A 1 119 ? 6.749 9.810 -28.301 1.00 94.69 119 GLY A N 1
ATOM 840 C CA . GLY A 1 119 ? 5.366 10.277 -28.231 1.00 94.69 119 GLY A CA 1
ATOM 841 C C . GLY A 1 119 ? 4.347 9.148 -28.409 1.00 94.69 119 GLY A C 1
ATOM 842 O O . GLY A 1 119 ? 3.361 9.095 -27.676 1.00 94.69 119 GLY A O 1
ATOM 843 N N . GLN A 1 120 ? 4.605 8.202 -29.316 1.00 94.94 120 GLN A N 1
ATOM 844 C CA . GLN A 1 120 ? 3.758 7.020 -29.510 1.00 94.94 120 GLN A CA 1
ATOM 845 C C . GLN A 1 120 ? 3.759 6.097 -28.285 1.00 94.94 120 GLN A C 1
ATOM 847 O O . GLN A 1 120 ? 2.692 5.650 -27.863 1.00 94.94 120 GLN A O 1
ATOM 852 N N . ILE A 1 121 ? 4.924 5.840 -27.678 1.00 94.56 121 ILE A N 1
ATOM 853 C CA . ILE A 1 121 ? 5.030 5.003 -26.471 1.00 94.56 121 ILE A CA 1
ATOM 854 C C . ILE A 1 121 ? 4.325 5.669 -25.286 1.00 94.56 121 ILE A C 1
ATOM 856 O O . ILE A 1 121 ? 3.570 5.009 -24.574 1.00 94.56 121 ILE A O 1
ATOM 860 N N . LEU A 1 122 ? 4.526 6.974 -25.083 1.00 95.56 122 LEU A N 1
ATOM 861 C CA . LEU A 1 122 ? 3.853 7.719 -24.016 1.00 95.56 122 LEU A CA 1
ATOM 862 C C . LEU A 1 122 ? 2.339 7.807 -24.248 1.00 95.56 122 LEU A C 1
ATOM 864 O O . LEU A 1 122 ? 1.568 7.650 -23.303 1.00 95.56 122 LEU A O 1
ATOM 868 N N . GLY A 1 123 ? 1.902 7.989 -25.497 1.00 96.81 123 GLY A N 1
ATOM 869 C CA . GLY A 1 123 ? 0.489 7.936 -25.875 1.00 96.81 123 GLY A CA 1
ATOM 870 C C . GLY A 1 123 ? -0.134 6.564 -25.607 1.00 96.81 123 GLY A C 1
ATOM 871 O O . GLY A 1 123 ? -1.228 6.480 -25.049 1.00 96.81 123 GLY A O 1
ATOM 872 N N . LEU A 1 124 ? 0.588 5.482 -25.919 1.00 96.44 124 LEU A N 1
ATOM 873 C CA . LEU A 1 124 ? 0.181 4.117 -25.587 1.00 96.44 124 LEU A CA 1
ATOM 874 C C . LEU A 1 124 ? 0.108 3.905 -24.069 1.00 96.44 124 LEU A C 1
ATOM 876 O O . LEU A 1 124 ? -0.872 3.344 -23.586 1.00 96.44 124 LEU A O 1
ATOM 880 N N . ALA A 1 125 ? 1.104 4.370 -23.308 1.00 95.75 125 ALA A N 1
ATOM 881 C CA . ALA A 1 125 ? 1.101 4.285 -21.849 1.00 95.75 125 ALA A CA 1
ATOM 882 C C . ALA A 1 125 ? -0.119 5.007 -21.260 1.00 95.75 125 ALA A C 1
ATOM 884 O O . ALA A 1 125 ? -0.839 4.435 -20.441 1.00 95.75 125 ALA A O 1
ATOM 885 N N . ALA A 1 126 ? -0.397 6.230 -21.725 1.00 97.06 126 ALA A N 1
ATOM 886 C CA . ALA A 1 126 ? -1.569 6.996 -21.317 1.00 97.06 126 ALA A CA 1
ATOM 887 C C . ALA A 1 126 ? -2.871 6.243 -21.630 1.00 97.06 126 ALA A C 1
ATOM 889 O O . ALA A 1 126 ? -3.727 6.121 -20.755 1.00 97.06 126 ALA A O 1
ATOM 890 N N . LEU A 1 127 ? -3.001 5.672 -22.832 1.00 97.25 127 LEU A N 1
ATOM 891 C CA . LEU A 1 127 ? -4.162 4.866 -23.210 1.00 97.25 127 LEU A CA 1
ATOM 892 C C . LEU A 1 127 ? -4.328 3.635 -22.306 1.00 97.25 127 LEU A C 1
ATOM 894 O O . LEU A 1 127 ? -5.434 3.361 -21.848 1.00 97.25 127 LEU A O 1
ATOM 898 N N . VAL A 1 128 ? -3.244 2.916 -22.006 1.00 96.62 128 VAL A N 1
ATOM 899 C CA . VAL A 1 128 ? -3.263 1.739 -21.123 1.00 96.62 128 VAL A CA 1
ATOM 900 C C . VAL A 1 128 ? -3.705 2.111 -19.706 1.00 96.62 128 VAL A C 1
ATOM 902 O O . VAL A 1 128 ? -4.560 1.431 -19.136 1.00 96.62 128 VAL A O 1
ATOM 9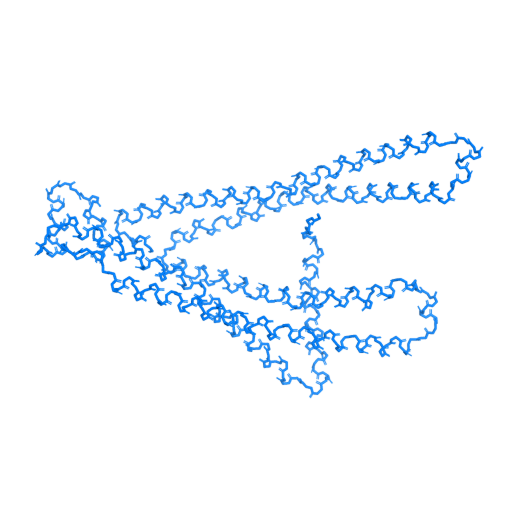05 N N . TYR A 1 129 ? -3.203 3.216 -19.147 1.00 96.44 129 TYR A N 1
ATOM 906 C CA . TYR A 1 129 ? -3.651 3.698 -17.837 1.00 96.44 129 TYR A CA 1
ATOM 907 C C . TYR A 1 129 ? -5.105 4.180 -17.851 1.00 96.44 129 TYR A C 1
ATOM 909 O O . TYR A 1 129 ? -5.838 3.898 -16.903 1.00 96.44 129 TYR A O 1
ATOM 917 N N . LEU A 1 130 ? -5.551 4.845 -18.921 1.00 97.81 130 LEU A N 1
ATOM 918 C CA . LEU A 1 130 ? -6.952 5.241 -19.085 1.00 97.81 130 LEU A CA 1
ATOM 919 C C . LEU A 1 130 ? -7.875 4.019 -19.143 1.00 97.81 130 LEU A C 1
ATOM 921 O O . LEU A 1 130 ? -8.873 3.979 -18.429 1.00 97.81 130 LEU A O 1
ATOM 925 N N . LEU A 1 131 ? -7.526 2.993 -19.924 1.00 97.44 131 LEU A N 1
ATOM 926 C CA . LEU A 1 131 ? -8.283 1.740 -19.985 1.00 97.44 131 LEU A CA 1
ATOM 927 C C . LEU A 1 131 ? -8.306 1.033 -18.626 1.00 97.44 131 LEU A C 1
ATOM 929 O O . LEU A 1 131 ? -9.373 0.630 -18.166 1.00 97.44 131 LEU A O 1
ATOM 933 N N . SER A 1 132 ? -7.160 0.945 -17.945 1.00 96.62 132 SER A N 1
ATOM 934 C CA . SER A 1 132 ? -7.078 0.421 -16.579 1.00 96.62 132 SER A CA 1
ATOM 935 C C . SER A 1 132 ? -8.020 1.166 -15.628 1.00 96.62 132 SER A C 1
ATOM 937 O O . SER A 1 132 ? -8.772 0.539 -14.879 1.00 96.62 132 SER A O 1
ATOM 939 N N . ALA A 1 133 ? -8.010 2.502 -15.664 1.00 96.94 133 ALA A N 1
ATOM 940 C CA . ALA A 1 133 ? -8.850 3.343 -14.819 1.00 96.94 133 ALA A CA 1
ATOM 941 C C . ALA A 1 133 ? -10.345 3.163 -15.125 1.00 96.94 133 ALA A C 1
ATOM 943 O O . ALA A 1 133 ? -11.139 3.029 -14.195 1.00 96.94 133 ALA A O 1
ATOM 944 N N . LEU A 1 134 ? -10.729 3.092 -16.404 1.00 98.12 134 LEU A N 1
ATOM 945 C CA . LEU A 1 134 ? -12.112 2.864 -16.831 1.00 98.12 134 LEU A CA 1
ATOM 946 C C . LEU A 1 134 ? -12.629 1.487 -16.404 1.00 98.12 134 LEU A C 1
ATOM 948 O O . LEU A 1 134 ? -13.740 1.386 -15.884 1.00 98.12 134 LEU A O 1
ATOM 952 N N . LEU A 1 135 ? -11.827 0.431 -16.570 1.00 96.81 135 LEU A N 1
ATOM 953 C CA . LEU A 1 135 ? -12.191 -0.916 -16.122 1.00 96.81 135 LEU A CA 1
ATOM 954 C C . LEU A 1 135 ? -12.310 -0.990 -14.598 1.00 96.81 135 LEU A C 1
ATOM 956 O O . LEU A 1 135 ? -13.254 -1.589 -14.085 1.00 96.81 135 LEU A O 1
ATOM 960 N N . ASN A 1 136 ? -11.389 -0.348 -13.872 1.00 94.56 136 ASN A N 1
ATOM 961 C CA . ASN A 1 136 ? -11.444 -0.287 -12.415 1.00 94.56 136 ASN A CA 1
ATOM 962 C C . ASN A 1 136 ? -12.663 0.511 -11.923 1.00 94.56 136 ASN A C 1
ATOM 964 O O . ASN A 1 136 ? -13.319 0.115 -10.961 1.00 94.56 136 ASN A O 1
ATOM 968 N N . TRP A 1 137 ? -13.011 1.603 -12.605 1.00 95.38 137 TRP A N 1
ATOM 969 C CA . TRP A 1 137 ? -14.219 2.370 -12.313 1.00 95.38 137 TRP A CA 1
ATOM 970 C C . TRP A 1 137 ? -15.489 1.552 -12.580 1.00 95.38 137 TRP A C 1
ATOM 972 O O . TRP A 1 137 ? -16.370 1.497 -11.722 1.00 95.38 137 TRP A O 1
ATOM 982 N N . ALA A 1 138 ? -15.562 0.854 -13.717 1.00 95.31 138 ALA A N 1
ATOM 983 C CA . ALA A 1 138 ? -16.682 -0.027 -14.045 1.00 95.31 138 ALA A CA 1
ATOM 984 C C . ALA A 1 138 ? -16.838 -1.157 -13.013 1.00 95.31 138 ALA A C 1
ATOM 986 O O . ALA A 1 138 ? -17.949 -1.425 -12.551 1.00 95.31 138 ALA A O 1
ATOM 987 N N . LEU A 1 139 ? -15.724 -1.769 -12.593 1.00 92.88 139 LEU A N 1
ATOM 988 C CA . LEU A 1 139 ? -15.685 -2.745 -11.504 1.00 92.88 139 LEU A CA 1
ATOM 989 C C . LEU A 1 139 ? -16.259 -2.158 -10.207 1.00 92.88 139 LEU A C 1
ATOM 991 O O . LEU A 1 139 ? -17.155 -2.755 -9.609 1.00 92.88 139 LEU A O 1
ATOM 995 N N . ALA A 1 140 ? -15.775 -0.986 -9.786 1.00 90.94 140 ALA A N 1
ATOM 996 C CA . ALA A 1 140 ? -16.225 -0.327 -8.562 1.00 90.94 140 ALA A CA 1
ATOM 997 C C . ALA A 1 140 ? -17.722 0.021 -8.612 1.00 90.94 140 ALA A C 1
ATOM 999 O O . ALA A 1 140 ? -18.439 -0.196 -7.634 1.00 90.94 140 ALA A O 1
ATOM 1000 N N . TYR A 1 141 ? -18.211 0.497 -9.759 1.00 92.06 141 TYR A N 1
ATOM 1001 C CA . TYR A 1 141 ? -19.623 0.811 -9.974 1.00 92.06 141 TYR A CA 1
ATOM 1002 C C . TYR A 1 141 ? -20.512 -0.437 -9.858 1.00 92.06 141 TYR A C 1
ATOM 1004 O O . TYR A 1 141 ? -21.512 -0.433 -9.135 1.00 92.06 141 TYR A O 1
ATOM 1012 N N . ILE A 1 142 ? -20.125 -1.537 -10.515 1.00 89.38 142 ILE A N 1
ATOM 1013 C CA . ILE A 1 142 ? -20.852 -2.811 -10.441 1.00 89.38 142 ILE A CA 1
ATOM 1014 C C . ILE A 1 142 ? -20.860 -3.343 -9.004 1.00 89.38 142 ILE A C 1
ATOM 1016 O O . ILE A 1 142 ? -21.919 -3.720 -8.494 1.00 89.38 142 ILE A O 1
ATOM 1020 N N . MET A 1 143 ? -19.707 -3.338 -8.330 1.00 85.12 143 MET A N 1
ATOM 1021 C CA . MET A 1 143 ? -19.581 -3.828 -6.956 1.00 85.12 143 MET A CA 1
ATOM 1022 C C . MET A 1 143 ? -20.370 -2.984 -5.953 1.00 85.12 143 MET A C 1
ATOM 1024 O O . MET A 1 143 ? -20.998 -3.550 -5.059 1.00 85.12 143 MET A O 1
ATOM 1028 N N . ALA A 1 144 ? -20.435 -1.662 -6.134 1.00 87.31 144 ALA A N 1
ATOM 1029 C CA . ALA A 1 144 ? -21.301 -0.794 -5.337 1.00 87.31 144 ALA A CA 1
ATOM 1030 C C . ALA A 1 144 ? -22.784 -1.176 -5.495 1.00 87.31 144 ALA A C 1
ATOM 1032 O O . ALA A 1 144 ? -23.505 -1.312 -4.506 1.00 87.31 144 ALA A O 1
ATOM 1033 N N . GLY A 1 145 ? -23.234 -1.436 -6.727 1.00 87.06 145 GLY A N 1
ATOM 1034 C CA . GLY A 1 145 ? -24.595 -1.907 -6.990 1.00 87.06 145 GLY A CA 1
ATOM 1035 C C . GLY A 1 145 ? -24.897 -3.278 -6.368 1.00 87.06 145 GLY A C 1
ATOM 1036 O O . GLY A 1 145 ? -25.981 -3.483 -5.816 1.00 87.06 145 GLY A O 1
ATOM 1037 N N . VAL A 1 146 ? -23.946 -4.219 -6.424 1.00 84.81 146 VAL A N 1
ATOM 1038 C CA . VAL A 1 146 ? -24.071 -5.550 -5.797 1.00 84.81 146 VAL A CA 1
ATOM 1039 C C . VAL A 1 146 ? -24.161 -5.436 -4.275 1.00 84.81 146 VAL A C 1
ATOM 1041 O O . VAL A 1 146 ? -25.055 -6.044 -3.675 1.00 84.81 146 VAL A O 1
ATOM 1044 N N . ALA A 1 147 ? -23.283 -4.645 -3.655 1.00 84.44 147 ALA A N 1
ATOM 1045 C CA . ALA A 1 147 ? -23.287 -4.414 -2.214 1.00 84.44 147 ALA A CA 1
ATOM 1046 C C . ALA A 1 147 ? -24.617 -3.790 -1.767 1.00 84.44 147 ALA A C 1
ATOM 1048 O O . ALA A 1 147 ? -25.293 -4.344 -0.900 1.00 84.44 147 ALA A O 1
ATOM 1049 N N . GLN A 1 148 ? -25.070 -2.729 -2.439 1.00 85.88 148 GLN A N 1
ATOM 1050 C CA . GLN A 1 148 ? -26.287 -2.022 -2.043 1.00 85.88 148 GLN A CA 1
ATOM 1051 C C . GLN A 1 148 ? -27.553 -2.874 -2.189 1.00 85.88 148 GLN A C 1
ATOM 1053 O O . GLN A 1 148 ? -28.411 -2.864 -1.308 1.00 85.88 148 GLN A O 1
ATOM 1058 N N . ARG A 1 149 ? -27.673 -3.669 -3.262 1.00 85.88 149 ARG A N 1
ATOM 1059 C CA . ARG A 1 149 ? -28.799 -4.612 -3.425 1.00 85.88 149 ARG A CA 1
ATOM 1060 C C . ARG A 1 149 ? -28.792 -5.700 -2.354 1.00 85.88 149 ARG A C 1
ATOM 1062 O O . ARG A 1 149 ? -29.854 -6.100 -1.882 1.00 85.88 149 ARG A O 1
ATOM 1069 N N . THR A 1 150 ? -27.606 -6.169 -1.973 1.00 82.94 150 THR A N 1
ATOM 1070 C CA . THR A 1 150 ? -27.441 -7.160 -0.903 1.00 82.94 150 THR A CA 1
ATOM 1071 C C . THR A 1 150 ? -27.893 -6.590 0.437 1.00 82.94 150 THR A C 1
ATOM 1073 O O . THR A 1 150 ? -28.673 -7.225 1.141 1.00 82.94 150 THR A O 1
ATOM 1076 N N . VAL A 1 151 ? -27.447 -5.379 0.766 1.00 84.62 151 VAL A N 1
ATOM 1077 C CA . VAL A 1 151 ? -27.795 -4.673 2.006 1.00 84.62 151 VAL A CA 1
ATOM 1078 C C . VAL A 1 151 ? -29.283 -4.367 2.065 1.00 84.62 151 VAL A C 1
ATOM 1080 O O . VAL A 1 151 ? -29.912 -4.595 3.092 1.00 84.62 151 VAL A O 1
ATOM 1083 N N . PHE A 1 152 ? -29.869 -3.918 0.955 1.00 86.62 152 PHE A N 1
ATOM 1084 C CA . PHE A 1 152 ? -31.307 -3.694 0.856 1.00 86.62 152 PHE A CA 1
ATOM 1085 C C . PHE A 1 152 ? -32.103 -4.969 1.170 1.00 86.62 152 PHE A C 1
ATOM 1087 O O . PHE A 1 152 ? -33.002 -4.938 2.007 1.00 86.62 152 PHE A O 1
ATOM 1094 N N . GLY A 1 153 ? -31.727 -6.104 0.569 1.00 86.69 153 GLY A N 1
ATOM 1095 C CA . GLY A 1 153 ? -32.355 -7.394 0.869 1.00 86.69 153 GLY A CA 1
ATOM 1096 C C . GLY A 1 153 ? -32.148 -7.834 2.322 1.00 86.69 153 GLY A C 1
ATOM 1097 O O . GLY A 1 153 ? -33.081 -8.315 2.957 1.00 86.69 153 GLY A O 1
ATOM 1098 N N . LEU A 1 154 ? -30.953 -7.616 2.881 1.00 85.06 154 LEU A N 1
ATOM 1099 C CA . LEU A 1 154 ? -30.668 -7.931 4.281 1.00 85.06 154 LEU A CA 1
ATOM 1100 C C . LEU A 1 154 ? -31.533 -7.100 5.238 1.00 85.06 154 LEU A C 1
ATOM 1102 O O . LEU A 1 154 ? -32.074 -7.653 6.190 1.00 85.06 154 LEU A O 1
ATOM 1106 N N . ARG A 1 155 ? -31.708 -5.799 4.970 1.00 88.62 155 ARG A N 1
ATOM 1107 C CA . ARG A 1 155 ? -32.582 -4.923 5.765 1.00 88.62 155 ARG A CA 1
ATOM 1108 C C . ARG A 1 155 ? -34.036 -5.389 5.712 1.00 88.62 155 ARG A C 1
ATOM 1110 O O . ARG A 1 155 ? -34.648 -5.514 6.767 1.00 88.62 155 ARG A O 1
ATOM 1117 N N . GLN A 1 156 ? -34.550 -5.734 4.528 1.00 90.88 156 GLN A N 1
ATOM 1118 C CA . GLN A 1 156 ? -35.904 -6.287 4.385 1.00 90.88 156 GLN A CA 1
ATOM 1119 C C . GLN A 1 156 ? -36.087 -7.597 5.163 1.00 90.88 156 GLN A C 1
ATOM 1121 O O . GLN A 1 156 ? -37.090 -7.774 5.851 1.00 90.88 156 GLN A O 1
ATOM 1126 N N . ASP A 1 157 ? -35.115 -8.509 5.089 1.00 88.06 157 ASP A N 1
ATOM 1127 C CA . ASP A 1 157 ? -35.161 -9.779 5.818 1.00 88.06 157 ASP A CA 1
ATOM 1128 C C . ASP A 1 157 ? -35.142 -9.573 7.335 1.00 88.06 157 ASP A C 1
ATOM 1130 O O . ASP A 1 157 ? -35.863 -10.252 8.070 1.00 88.06 157 ASP A O 1
ATOM 1134 N N . VAL A 1 158 ? -34.301 -8.653 7.810 1.00 89.75 158 VAL A N 1
ATOM 1135 C CA . VAL A 1 158 ? -34.180 -8.323 9.230 1.00 89.75 158 VAL A CA 1
ATOM 1136 C C . VAL A 1 158 ? -35.463 -7.674 9.734 1.00 89.75 158 VAL A C 1
ATOM 1138 O O . VAL A 1 158 ? -35.984 -8.104 10.758 1.00 89.75 158 VAL A O 1
ATOM 1141 N N . GLU A 1 159 ? -36.030 -6.725 8.995 1.00 89.38 159 GLU A N 1
ATOM 1142 C CA . GLU A 1 159 ? -37.308 -6.091 9.324 1.00 89.38 159 GLU A CA 1
ATOM 1143 C C . GLU A 1 159 ? -38.455 -7.113 9.366 1.00 89.38 159 GLU A C 1
ATOM 1145 O O . GLU A 1 159 ? -39.169 -7.220 10.366 1.00 89.38 159 GLU A O 1
ATOM 1150 N N . ALA A 1 160 ? -38.570 -7.958 8.336 1.00 92.69 160 ALA A N 1
ATOM 1151 C CA . ALA A 1 160 ? -39.570 -9.021 8.285 1.00 92.69 160 ALA A CA 1
ATOM 1152 C C . ALA A 1 160 ? -39.396 -10.044 9.418 1.00 92.69 160 ALA A C 1
ATOM 1154 O O . ALA A 1 160 ? -40.381 -10.608 9.906 1.00 92.69 160 ALA A O 1
ATOM 1155 N N . LYS A 1 161 ? -38.155 -10.302 9.850 1.00 90.56 161 LYS A N 1
ATOM 1156 C CA . LYS A 1 161 ? -37.873 -11.176 10.990 1.00 90.56 161 LYS A CA 1
ATOM 1157 C C . LYS A 1 161 ? -38.236 -10.505 12.311 1.00 90.56 161 LYS A C 1
ATOM 1159 O O . LYS A 1 161 ? -38.852 -11.173 13.139 1.00 90.56 161 LYS A O 1
ATOM 1164 N N . MET A 1 162 ? -37.911 -9.224 12.492 1.00 89.88 162 MET A N 1
ATOM 1165 C CA . MET A 1 162 ? -38.272 -8.452 13.685 1.00 89.88 162 MET A CA 1
ATOM 1166 C C . MET A 1 162 ? -39.784 -8.426 13.900 1.00 89.88 162 MET A C 1
ATOM 1168 O O . MET A 1 162 ? -40.236 -8.689 15.010 1.00 89.88 162 MET A O 1
ATOM 1172 N N . ALA A 1 163 ? -40.567 -8.244 12.834 1.00 90.44 163 ALA A N 1
ATOM 1173 C CA . ALA A 1 163 ? -42.029 -8.245 12.904 1.00 90.44 163 ALA A CA 1
ATOM 1174 C C . ALA A 1 163 ? -42.648 -9.589 13.353 1.00 90.44 163 ALA A C 1
ATOM 1176 O O . ALA A 1 163 ? -43.813 -9.633 13.738 1.00 90.44 163 ALA A O 1
ATOM 1177 N N . ARG A 1 164 ? -41.897 -10.698 13.289 1.00 93.69 164 ARG A N 1
ATOM 1178 C CA . ARG A 1 164 ? -42.372 -12.055 13.628 1.00 93.69 164 ARG A CA 1
ATOM 1179 C C . ARG A 1 164 ? -41.780 -12.599 14.928 1.00 93.69 164 ARG A C 1
ATOM 1181 O O . ARG A 1 164 ? -42.058 -13.744 15.284 1.00 93.69 164 ARG A O 1
ATOM 1188 N N . LEU A 1 165 ? -40.906 -11.846 15.595 1.00 91.94 165 LEU A N 1
ATOM 1189 C CA . LEU A 1 165 ? -40.292 -12.288 16.843 1.00 91.94 165 LEU A CA 1
ATOM 1190 C C . LEU A 1 165 ? -41.282 -12.131 18.010 1.00 91.94 165 LEU A C 1
ATOM 1192 O O . LEU A 1 165 ? -41.995 -11.132 18.077 1.00 91.94 165 LEU A O 1
ATOM 1196 N N . PRO A 1 166 ? -41.349 -13.109 18.933 1.00 93.69 166 PRO A N 1
ATOM 1197 C CA . PRO A 1 166 ? -42.224 -13.021 20.096 1.00 93.69 166 PRO A CA 1
ATOM 1198 C C . PRO A 1 166 ? -41.747 -11.921 21.050 1.00 93.69 166 PRO A C 1
ATOM 1200 O O . PRO A 1 166 ? -40.543 -11.704 21.186 1.00 93.69 166 PRO A O 1
ATOM 1203 N N . LEU A 1 167 ? -42.682 -11.300 21.779 1.00 90.31 167 LEU A N 1
ATOM 1204 C CA . LEU A 1 167 ? -42.398 -10.194 22.708 1.00 90.31 167 LEU A CA 1
ATOM 1205 C C . LEU A 1 167 ? -41.285 -10.534 23.718 1.00 90.31 167 LEU A C 1
ATOM 1207 O O . LEU A 1 167 ? -40.372 -9.741 23.919 1.00 90.31 167 LEU A O 1
ATOM 1211 N N . LYS A 1 168 ? -41.266 -11.782 24.212 1.00 93.62 168 LYS A N 1
ATOM 1212 C CA . LYS A 1 168 ? -40.228 -12.320 25.111 1.00 93.62 168 LYS A CA 1
ATOM 1213 C C . LYS A 1 168 ? -38.794 -12.106 24.605 1.00 93.62 168 LYS A C 1
ATOM 1215 O O . LYS A 1 168 ? -37.884 -11.973 25.413 1.00 93.62 168 LYS A O 1
ATOM 1220 N N . TYR A 1 169 ? -38.576 -12.111 23.288 1.00 90.06 169 TYR A N 1
ATOM 1221 C CA . TYR A 1 169 ? -37.252 -11.865 22.715 1.00 90.06 169 TYR A CA 1
ATOM 1222 C C . TYR A 1 169 ? -36.808 -10.411 22.909 1.00 90.06 169 TYR A C 1
ATOM 1224 O O . TYR A 1 169 ? -35.632 -10.165 23.166 1.00 90.06 169 TYR A O 1
ATOM 1232 N N . PHE A 1 170 ? -37.737 -9.462 22.803 1.00 89.00 170 PHE A N 1
ATOM 1233 C CA . PHE A 1 170 ? -37.470 -8.045 23.033 1.00 89.00 170 PHE A CA 1
ATOM 1234 C C . PHE A 1 170 ? -37.310 -7.739 24.524 1.00 89.00 170 PHE A C 1
ATOM 1236 O O . PHE A 1 170 ? -36.452 -6.940 24.876 1.00 89.00 170 PHE A O 1
ATOM 1243 N N . ASP A 1 171 ? -38.035 -8.441 25.397 1.00 90.69 171 ASP A N 1
ATOM 1244 C CA . ASP A 1 171 ? -37.892 -8.288 26.852 1.00 90.69 171 ASP A CA 1
ATOM 1245 C C . ASP A 1 171 ? -36.547 -8.824 27.373 1.00 90.69 171 ASP A C 1
ATOM 1247 O O . ASP A 1 171 ? -36.028 -8.355 28.384 1.00 90.69 171 ASP A O 1
ATOM 1251 N N . SER A 1 172 ? -35.962 -9.816 26.691 1.00 89.88 172 SER A N 1
ATOM 1252 C CA . SER A 1 172 ? -34.697 -10.438 27.097 1.00 89.88 172 SER A CA 1
ATOM 1253 C C . SER A 1 172 ? -33.445 -9.788 26.496 1.00 89.88 172 SER A C 1
ATOM 1255 O O . SER A 1 172 ? -32.345 -10.263 26.776 1.00 89.88 172 SER A O 1
ATOM 1257 N N . HIS A 1 173 ? -33.579 -8.756 25.652 1.00 87.50 173 HIS A N 1
ATOM 1258 C CA . HIS A 1 173 ? -32.449 -8.097 24.987 1.00 87.50 173 HIS A CA 1
ATOM 1259 C C . HIS A 1 173 ? -32.546 -6.569 25.085 1.00 87.50 173 HIS A C 1
ATOM 1261 O O . HIS A 1 173 ? -33.599 -6.005 24.797 1.00 87.50 173 HIS A O 1
ATOM 1267 N N . PRO A 1 174 ? -31.446 -5.860 25.400 1.00 89.06 174 PRO A N 1
ATOM 1268 C CA . PRO A 1 174 ? -31.443 -4.404 25.387 1.00 89.06 174 PRO A CA 1
ATOM 1269 C C . PRO A 1 174 ? -31.799 -3.857 23.999 1.00 89.06 174 PRO A C 1
ATOM 1271 O O . PRO A 1 174 ? -31.172 -4.221 23.002 1.00 89.06 174 PRO A O 1
ATOM 1274 N N . HIS A 1 175 ? -32.744 -2.917 23.933 1.00 83.88 175 HIS A N 1
ATOM 1275 C CA . HIS A 1 175 ? -33.143 -2.283 22.670 1.00 83.88 175 HIS A CA 1
ATOM 1276 C C . HIS A 1 175 ? -31.960 -1.670 21.897 1.00 83.88 175 HIS A C 1
ATOM 1278 O O . HIS A 1 175 ? -31.947 -1.709 20.668 1.00 83.88 175 HIS A O 1
ATOM 1284 N N . GLY A 1 176 ? -30.943 -1.159 22.600 1.00 84.00 176 GLY A N 1
ATOM 1285 C CA . GLY A 1 176 ? -29.735 -0.602 21.982 1.00 84.00 176 GLY A CA 1
ATOM 1286 C C . GLY A 1 176 ? -28.866 -1.633 21.250 1.00 84.00 176 GLY A C 1
ATOM 1287 O O . GLY A 1 176 ? -28.329 -1.318 20.191 1.00 84.00 176 GLY A O 1
ATOM 1288 N N . ASP A 1 177 ? -28.768 -2.868 21.760 1.00 83.81 177 ASP A N 1
ATOM 1289 C CA . ASP A 1 177 ? -28.025 -3.952 21.092 1.00 83.81 177 ASP A CA 1
ATOM 1290 C C . ASP A 1 177 ? -28.745 -4.367 19.802 1.00 83.81 177 ASP A C 1
ATOM 1292 O O . ASP A 1 177 ? -28.133 -4.484 18.741 1.00 83.81 177 ASP A O 1
ATOM 1296 N N . LEU A 1 178 ? -30.077 -4.479 19.858 1.00 86.88 178 LEU A N 1
ATOM 1297 C CA . LEU A 1 178 ? -30.891 -4.751 18.672 1.00 86.88 178 LEU A CA 1
ATOM 1298 C C . LEU A 1 178 ? -30.725 -3.655 17.615 1.00 86.88 178 LEU A C 1
ATOM 1300 O O . LEU A 1 178 ? -30.439 -3.971 16.463 1.00 86.88 178 LEU A O 1
ATOM 1304 N N . LEU A 1 179 ? -30.835 -2.380 18.000 1.00 86.06 179 LEU A N 1
ATOM 1305 C CA . LEU A 1 179 ? -30.666 -1.267 17.066 1.00 86.06 179 LEU A CA 1
ATOM 1306 C C . LEU A 1 179 ? -29.269 -1.277 16.432 1.00 86.06 179 LEU A C 1
ATOM 1308 O O . LEU A 1 179 ? -29.169 -1.187 15.212 1.00 86.06 179 LEU A O 1
ATOM 1312 N N . SER A 1 180 ? -28.211 -1.467 17.230 1.00 88.62 180 SER A N 1
ATOM 1313 C CA . SER A 1 180 ? -26.831 -1.520 16.728 1.00 88.62 180 SER A CA 1
ATOM 1314 C C . SER A 1 180 ? -26.612 -2.657 15.728 1.00 88.62 180 SER A C 1
ATOM 1316 O O . SER A 1 180 ? -25.946 -2.460 14.717 1.00 88.62 180 SER A O 1
ATOM 1318 N N . ARG A 1 181 ? -27.187 -3.841 15.959 1.00 85.25 181 ARG A N 1
ATOM 1319 C CA . ARG A 1 181 ? -27.068 -4.967 15.017 1.00 85.25 181 ARG A CA 1
ATOM 1320 C C . ARG A 1 181 ? -27.826 -4.724 13.714 1.00 85.25 181 ARG A C 1
ATOM 1322 O O . ARG A 1 181 ? -27.393 -5.160 12.653 1.00 85.25 181 ARG A O 1
ATOM 1329 N N . VAL A 1 182 ? -28.968 -4.040 13.768 1.00 85.62 182 VAL A N 1
ATOM 1330 C CA . VAL A 1 182 ? -29.757 -3.742 12.562 1.00 85.62 182 VAL A CA 1
ATOM 1331 C C . VAL A 1 182 ? -29.157 -2.592 11.754 1.00 85.62 182 VAL A C 1
ATOM 1333 O O . VAL A 1 182 ? -29.278 -2.584 10.533 1.00 85.62 182 VAL A O 1
ATOM 1336 N N . THR A 1 183 ? -28.490 -1.634 12.392 1.00 84.69 183 THR A N 1
ATOM 1337 C CA . THR A 1 183 ? -27.862 -0.510 11.689 1.00 84.69 183 THR A CA 1
ATOM 1338 C C . THR A 1 183 ? -26.385 -0.783 11.413 1.00 84.69 183 THR A C 1
ATOM 1340 O O . THR A 1 183 ? -26.010 -1.060 10.274 1.00 84.69 183 THR A O 1
ATOM 1343 N N . ASN A 1 184 ? -25.557 -0.785 12.457 1.00 87.25 184 ASN A N 1
ATOM 1344 C CA . ASN A 1 184 ? -24.101 -0.805 12.351 1.00 87.25 184 ASN A CA 1
ATOM 1345 C C . ASN A 1 184 ? -23.573 -2.107 11.746 1.00 87.25 184 ASN A C 1
ATOM 1347 O O . ASN A 1 184 ? -22.705 -2.056 10.878 1.00 87.25 184 ASN A O 1
ATOM 1351 N N . ASP A 1 185 ? -24.084 -3.274 12.148 1.00 87.44 185 ASP A N 1
ATOM 1352 C CA . ASP A 1 185 ? -23.566 -4.537 11.595 1.00 87.44 185 ASP A CA 1
ATOM 1353 C C . ASP A 1 185 ? -23.937 -4.693 10.116 1.00 87.44 185 ASP A C 1
ATOM 1355 O O . ASP A 1 185 ? -23.127 -5.166 9.316 1.00 87.44 185 ASP A O 1
ATOM 1359 N N . ILE A 1 186 ? -25.135 -4.249 9.725 1.00 84.50 186 ILE A N 1
ATOM 1360 C CA . ILE A 1 186 ? -25.562 -4.241 8.322 1.00 84.50 186 ILE A CA 1
ATOM 1361 C C . ILE A 1 186 ? -24.698 -3.276 7.495 1.00 84.50 186 ILE A C 1
ATOM 1363 O O . ILE A 1 186 ? -24.285 -3.618 6.383 1.00 84.50 186 ILE A O 1
ATOM 1367 N N . ASP A 1 187 ? -24.380 -2.102 8.033 1.00 85.56 187 ASP A N 1
ATOM 1368 C CA . ASP A 1 187 ? -23.526 -1.119 7.360 1.00 85.56 187 ASP A CA 1
ATOM 1369 C C . ASP A 1 187 ? -22.062 -1.588 7.274 1.00 85.56 187 ASP A C 1
ATOM 1371 O O . ASP A 1 187 ? -21.400 -1.404 6.245 1.00 85.56 187 ASP A O 1
ATOM 1375 N N . ASN A 1 188 ? -21.569 -2.291 8.295 1.00 83.62 188 ASN A N 1
ATOM 1376 C CA . ASN A 1 188 ? -20.268 -2.955 8.256 1.00 83.62 188 ASN A CA 1
ATOM 1377 C C . ASN A 1 188 ? -20.230 -4.016 7.147 1.00 83.62 188 ASN A C 1
ATOM 1379 O O . ASN A 1 188 ? -19.289 -4.032 6.353 1.00 83.62 188 ASN A O 1
ATOM 1383 N N . ILE A 1 189 ? -21.279 -4.838 7.011 1.00 81.94 189 ILE A N 1
ATOM 1384 C CA . ILE A 1 189 ? -21.405 -5.806 5.907 1.00 81.94 189 ILE A CA 1
ATOM 1385 C C . ILE A 1 189 ? -21.369 -5.095 4.547 1.00 81.94 189 ILE A C 1
ATOM 1387 O O . ILE A 1 189 ? -20.674 -5.561 3.639 1.00 81.94 189 ILE A O 1
ATOM 1391 N N . SER A 1 190 ? -22.075 -3.967 4.404 1.00 79.81 190 SER A N 1
ATOM 1392 C CA . SER A 1 190 ? -22.052 -3.144 3.185 1.00 79.81 190 SER A CA 1
ATOM 1393 C C . SER A 1 190 ? -20.627 -2.744 2.807 1.00 79.81 190 SER A C 1
ATOM 1395 O O . SER A 1 190 ? -20.153 -3.025 1.702 1.00 79.81 190 SER A O 1
ATOM 1397 N N . THR A 1 191 ? -19.913 -2.160 3.769 1.00 81.06 191 THR A N 1
ATOM 1398 C CA . THR A 1 191 ? -18.555 -1.645 3.583 1.00 81.06 191 THR A CA 1
ATOM 1399 C C . THR A 1 191 ? -17.576 -2.771 3.243 1.00 81.06 191 THR A C 1
ATOM 1401 O O . THR A 1 191 ? -16.783 -2.649 2.307 1.00 81.06 191 THR A O 1
ATOM 1404 N N . THR A 1 192 ? -17.665 -3.910 3.938 1.00 80.06 192 THR A N 1
ATOM 1405 C CA . THR A 1 192 ? -16.816 -5.080 3.674 1.00 80.06 192 THR A CA 1
ATOM 1406 C C . THR A 1 192 ? -17.060 -5.673 2.282 1.00 80.06 192 THR A C 1
ATOM 1408 O O . THR A 1 192 ? -16.102 -6.028 1.591 1.00 80.06 192 THR A O 1
ATOM 1411 N N . LEU A 1 193 ? -18.318 -5.760 1.835 1.00 75.81 193 LEU A N 1
ATOM 1412 C CA . LEU A 1 193 ? -18.652 -6.263 0.498 1.00 75.81 193 LEU A CA 1
ATOM 1413 C C . LEU A 1 193 ? -18.204 -5.309 -0.613 1.00 75.81 193 LEU A C 1
ATOM 1415 O O . LEU A 1 193 ? -17.740 -5.770 -1.654 1.00 75.81 193 LEU A O 1
ATOM 1419 N N . GLN A 1 194 ? -18.336 -3.998 -0.402 1.00 77.25 194 GLN A N 1
ATOM 1420 C CA . GLN A 1 194 ? -17.998 -2.997 -1.409 1.00 77.25 194 GLN A CA 1
ATOM 1421 C C . GLN A 1 194 ? -16.481 -2.816 -1.555 1.00 77.25 194 GLN A C 1
ATOM 1423 O O . GLN A 1 194 ? -15.946 -2.908 -2.663 1.00 77.25 194 GLN A O 1
ATOM 1428 N N . GLN A 1 195 ? -15.785 -2.558 -0.447 1.00 77.38 195 GLN A N 1
ATOM 1429 C CA . GLN A 1 195 ? -14.364 -2.203 -0.457 1.00 77.38 195 GLN A CA 1
ATOM 1430 C C . GLN A 1 195 ? -13.478 -3.427 -0.241 1.00 77.38 195 GLN A C 1
ATOM 1432 O O . GLN A 1 195 ? -12.576 -3.679 -1.035 1.00 77.38 195 GLN A O 1
ATOM 1437 N N . GLY A 1 196 ? -13.761 -4.221 0.795 1.00 80.19 196 GLY A N 1
ATOM 1438 C CA . GLY A 1 196 ? -12.914 -5.349 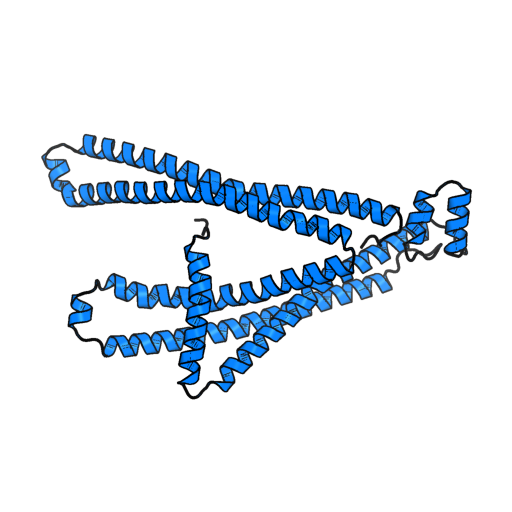1.190 1.00 80.19 196 GLY A CA 1
ATOM 1439 C C . GLY A 1 196 ? -12.793 -6.410 0.098 1.00 80.19 196 GLY A C 1
ATOM 1440 O O . GLY A 1 196 ? -11.687 -6.811 -0.257 1.00 80.19 196 GLY A O 1
ATOM 1441 N N . MET A 1 197 ? -13.918 -6.822 -0.490 1.00 76.69 197 MET A N 1
ATOM 1442 C CA . MET A 1 197 ? -13.922 -7.841 -1.546 1.00 76.69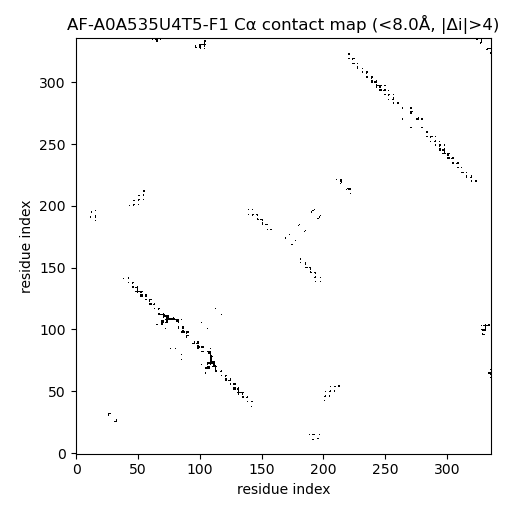 197 MET A CA 1
ATOM 1443 C C . MET A 1 197 ? -13.177 -7.375 -2.803 1.00 76.69 197 MET A C 1
ATOM 1445 O O . MET A 1 197 ? -12.331 -8.099 -3.328 1.00 76.69 197 MET A O 1
ATOM 1449 N N . THR A 1 198 ? -13.467 -6.154 -3.263 1.00 83.19 198 THR A N 1
ATOM 1450 C CA . THR A 1 198 ? -12.810 -5.563 -4.436 1.00 83.19 198 THR A CA 1
ATOM 1451 C C . THR A 1 198 ? -11.308 -5.440 -4.203 1.00 83.19 198 THR A C 1
ATOM 1453 O O . THR A 1 198 ? -10.527 -5.817 -5.071 1.00 83.19 198 THR A O 1
ATOM 1456 N N . GLN A 1 199 ? -10.902 -4.988 -3.013 1.00 86.56 199 GLN A N 1
ATOM 1457 C CA . GLN A 1 199 ? -9.500 -4.830 -2.648 1.00 86.56 199 GLN A CA 1
ATOM 1458 C C . GLN A 1 199 ? -8.758 -6.166 -2.610 1.00 86.56 199 GLN A C 1
ATOM 1460 O O . GLN A 1 199 ? -7.647 -6.246 -3.122 1.00 86.56 199 GLN A O 1
ATOM 1465 N N . ILE A 1 200 ? -9.336 -7.215 -2.017 1.00 85.69 200 ILE A N 1
ATOM 1466 C CA . ILE A 1 200 ? -8.703 -8.543 -1.970 1.00 85.69 200 ILE A CA 1
ATOM 1467 C C . ILE A 1 200 ? -8.481 -9.062 -3.391 1.00 85.69 200 ILE A C 1
ATOM 1469 O O . ILE A 1 200 ? -7.371 -9.463 -3.734 1.00 85.69 200 ILE A O 1
ATOM 1473 N N . LEU A 1 201 ? -9.516 -8.988 -4.231 1.00 84.88 201 LEU A N 1
ATOM 1474 C CA . LEU A 1 201 ? -9.462 -9.437 -5.618 1.00 84.88 201 LEU A CA 1
ATOM 1475 C C . LEU A 1 201 ? -8.352 -8.716 -6.403 1.00 84.88 201 LEU A C 1
ATOM 1477 O O . LEU A 1 201 ? -7.481 -9.367 -6.980 1.00 84.88 201 LEU A O 1
ATOM 1481 N N . THR A 1 202 ? -8.349 -7.380 -6.397 1.00 90.06 202 THR A N 1
ATOM 1482 C CA . THR A 1 202 ? -7.362 -6.581 -7.138 1.00 90.06 202 THR A CA 1
ATOM 1483 C C . THR A 1 202 ? -5.960 -6.711 -6.554 1.00 90.06 202 THR A C 1
ATOM 1485 O O . THR A 1 202 ? -5.005 -6.835 -7.316 1.00 90.06 202 THR A O 1
ATOM 1488 N N . SER A 1 203 ? -5.807 -6.754 -5.227 1.00 92.00 203 SER A N 1
ATOM 1489 C CA . SER A 1 203 ? -4.497 -6.879 -4.571 1.00 92.00 203 SER A CA 1
ATOM 1490 C C . SER A 1 203 ? -3.851 -8.228 -4.870 1.00 92.00 203 SER A C 1
ATOM 1492 O O . SER A 1 203 ? -2.675 -8.271 -5.222 1.00 92.00 203 SER A O 1
ATOM 1494 N N . THR A 1 204 ? -4.603 -9.332 -4.789 1.00 92.31 204 THR A N 1
ATOM 1495 C CA . THR A 1 204 ? -4.080 -10.664 -5.123 1.00 92.31 204 THR A CA 1
ATOM 1496 C C . THR A 1 204 ? -3.665 -10.738 -6.589 1.00 92.31 204 THR A C 1
ATOM 1498 O O . THR A 1 204 ? -2.554 -11.178 -6.883 1.00 92.31 204 THR A O 1
ATOM 1501 N N . LEU A 1 205 ? -4.511 -10.255 -7.504 1.00 93.12 205 LEU A N 1
ATOM 1502 C CA . LEU A 1 205 ? -4.179 -10.202 -8.928 1.00 93.12 205 LEU A CA 1
ATOM 1503 C C . LEU A 1 205 ? -2.958 -9.316 -9.197 1.00 93.12 205 LEU A C 1
ATOM 1505 O O . LEU A 1 205 ? -2.126 -9.674 -10.023 1.00 93.12 205 LEU A O 1
ATOM 1509 N N . THR A 1 206 ? -2.825 -8.191 -8.491 1.00 94.00 206 THR A N 1
ATOM 1510 C CA . THR A 1 206 ? -1.698 -7.262 -8.655 1.00 94.00 206 THR A CA 1
ATOM 1511 C C . THR A 1 206 ? -0.402 -7.900 -8.184 1.00 94.00 206 THR A C 1
ATOM 1513 O O . THR A 1 206 ? 0.585 -7.854 -8.906 1.00 94.00 206 THR A O 1
ATOM 1516 N N . ILE A 1 207 ? -0.401 -8.553 -7.019 1.00 92.19 207 ILE A N 1
ATOM 1517 C CA . ILE A 1 207 ? 0.776 -9.270 -6.510 1.00 92.19 207 ILE A CA 1
ATOM 1518 C C . ILE A 1 207 ? 1.221 -10.335 -7.516 1.00 92.19 207 ILE A C 1
ATOM 1520 O O . ILE A 1 207 ? 2.391 -10.370 -7.891 1.00 92.19 207 ILE A O 1
ATOM 1524 N N . VAL A 1 208 ? 0.293 -11.171 -7.991 1.00 93.81 208 VAL A N 1
ATOM 1525 C CA . VAL A 1 208 ? 0.602 -12.230 -8.965 1.00 93.81 208 VAL A CA 1
ATOM 1526 C C . VAL A 1 208 ? 1.071 -11.637 -10.296 1.00 93.81 208 VAL A C 1
ATOM 1528 O O . VAL A 1 208 ? 2.074 -12.087 -10.841 1.00 93.81 208 VAL A O 1
ATOM 1531 N N . GLY A 1 209 ? 0.383 -10.613 -10.803 1.00 94.44 209 GLY A N 1
ATOM 1532 C CA . GLY A 1 209 ? 0.709 -9.958 -12.067 1.00 94.44 209 GLY A CA 1
ATOM 1533 C C . GLY A 1 209 ? 2.078 -9.281 -12.041 1.00 94.44 209 GLY A C 1
ATOM 1534 O O . GLY A 1 209 ? 2.888 -9.510 -12.937 1.00 94.44 209 GLY A O 1
ATOM 1535 N N . VAL A 1 210 ? 2.362 -8.488 -11.003 1.00 93.56 210 VAL A N 1
ATOM 1536 C CA . VAL A 1 210 ? 3.657 -7.813 -10.831 1.00 93.56 210 VAL A CA 1
ATOM 1537 C C . VAL A 1 210 ? 4.774 -8.840 -10.705 1.00 93.56 210 VAL A C 1
ATOM 1539 O O . VAL A 1 210 ? 5.764 -8.728 -11.419 1.00 93.56 210 VAL A O 1
ATOM 1542 N N . LEU A 1 211 ? 4.613 -9.873 -9.869 1.00 92.88 211 LEU A N 1
ATOM 1543 C CA . LEU A 1 211 ? 5.622 -10.927 -9.735 1.00 92.88 211 LEU A CA 1
ATOM 1544 C C . LEU A 1 211 ? 5.865 -11.660 -11.058 1.00 92.88 211 LEU A C 1
ATOM 1546 O O . LEU A 1 211 ? 7.018 -11.884 -11.415 1.00 92.88 211 LEU A O 1
ATOM 1550 N N . ALA A 1 212 ? 4.811 -11.991 -11.809 1.00 93.50 212 ALA A N 1
ATOM 1551 C CA . ALA A 1 212 ? 4.943 -12.643 -13.109 1.00 93.50 212 ALA A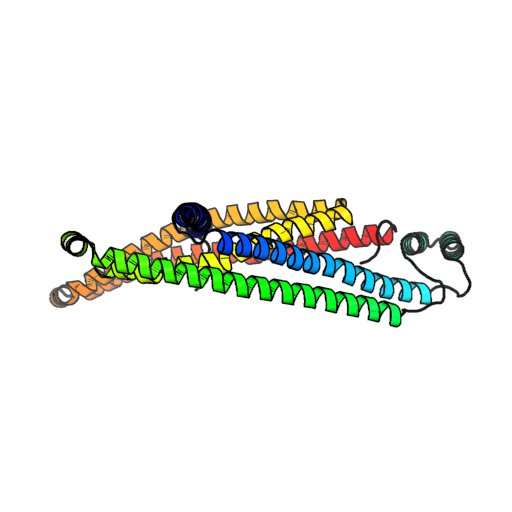 CA 1
ATOM 1552 C C . ALA A 1 212 ? 5.737 -11.779 -14.103 1.00 93.50 212 ALA A C 1
ATOM 1554 O O . ALA A 1 212 ? 6.659 -12.278 -14.746 1.00 93.50 212 ALA A O 1
ATOM 1555 N N . VAL A 1 213 ? 5.432 -10.479 -14.191 1.00 92.56 213 VAL A N 1
ATOM 1556 C CA . VAL A 1 213 ? 6.164 -9.545 -15.063 1.00 92.56 213 VAL A CA 1
ATOM 1557 C C . VAL A 1 213 ? 7.603 -9.336 -14.584 1.00 92.56 213 VAL A C 1
ATOM 1559 O O . VAL A 1 213 ? 8.515 -9.328 -15.405 1.00 92.56 213 VAL A O 1
ATOM 1562 N N . MET A 1 214 ? 7.840 -9.225 -13.276 1.00 91.62 214 MET A N 1
ATOM 1563 C CA . MET A 1 214 ? 9.191 -9.070 -12.728 1.00 91.62 214 MET A CA 1
ATOM 1564 C C . MET A 1 214 ? 10.066 -10.296 -12.997 1.00 91.62 214 MET A C 1
ATOM 1566 O O . MET A 1 214 ? 11.197 -10.138 -13.449 1.00 91.62 214 MET A O 1
ATOM 1570 N N . VAL A 1 215 ? 9.549 -11.509 -12.765 1.00 93.31 215 VAL A N 1
ATOM 1571 C CA . VAL A 1 215 ? 10.272 -12.761 -13.049 1.00 93.31 215 VAL A CA 1
ATOM 1572 C C . VAL A 1 215 ? 10.532 -12.914 -14.547 1.00 93.31 215 VAL A C 1
ATOM 1574 O O . VAL A 1 215 ? 11.603 -13.378 -14.925 1.00 93.31 215 VAL A O 1
ATOM 1577 N N . TRP A 1 216 ? 9.591 -12.485 -15.396 1.00 92.06 216 TRP A N 1
ATOM 1578 C CA . TRP A 1 216 ? 9.780 -12.470 -16.847 1.00 92.06 216 TRP A CA 1
ATOM 1579 C C . TRP A 1 216 ? 10.915 -11.532 -17.282 1.00 92.06 216 TRP A C 1
ATOM 1581 O O . TRP A 1 216 ? 11.670 -11.875 -18.187 1.00 92.06 216 TRP A O 1
ATOM 1591 N N . ILE A 1 217 ? 11.027 -10.344 -16.677 1.00 87.31 217 ILE A N 1
ATOM 1592 C CA . ILE A 1 217 ? 12.050 -9.347 -17.037 1.00 87.31 217 ILE A CA 1
ATOM 1593 C C . ILE A 1 217 ? 13.425 -9.746 -16.491 1.00 87.31 217 ILE A C 1
ATOM 1595 O O . ILE A 1 217 ? 14.394 -9.808 -17.241 1.00 87.31 217 ILE A O 1
ATOM 1599 N N . SER A 1 218 ? 13.530 -9.995 -15.183 1.00 91.38 218 SER A N 1
ATOM 1600 C CA . SER A 1 218 ? 14.786 -10.379 -14.537 1.00 91.38 218 SER A CA 1
ATOM 1601 C C . SER A 1 218 ? 14.513 -11.192 -13.269 1.00 91.38 218 SER A C 1
ATOM 1603 O O . SER A 1 218 ? 14.158 -10.622 -12.229 1.00 91.38 218 SER A O 1
ATOM 1605 N N . PRO A 1 219 ? 14.742 -12.519 -13.303 1.00 92.56 219 PRO A N 1
ATOM 1606 C CA . PRO A 1 219 ? 14.593 -13.375 -12.128 1.00 92.56 219 PRO A CA 1
ATOM 1607 C C . PRO A 1 219 ? 15.453 -12.927 -10.938 1.00 92.56 219 PRO A C 1
ATOM 1609 O O . PRO A 1 219 ? 15.037 -13.074 -9.791 1.00 92.56 219 PRO A O 1
ATOM 1612 N N . LEU A 1 220 ? 16.629 -12.339 -11.192 1.00 92.31 220 LEU A N 1
ATOM 1613 C CA . LEU A 1 220 ? 17.538 -11.866 -10.145 1.00 92.31 220 LEU A CA 1
ATOM 1614 C C . LEU A 1 220 ? 16.926 -10.697 -9.364 1.00 92.31 220 LEU A C 1
ATOM 1616 O O . LEU A 1 220 ? 16.843 -10.756 -8.137 1.00 92.31 220 LEU A O 1
ATOM 1620 N N . LEU A 1 221 ? 16.449 -9.659 -10.062 1.00 91.00 221 LEU A N 1
ATOM 1621 C CA . LEU A 1 221 ? 15.807 -8.507 -9.416 1.00 91.00 221 LEU A CA 1
ATOM 1622 C C . LEU A 1 221 ? 14.493 -8.909 -8.729 1.00 91.00 221 LEU A C 1
ATOM 1624 O O . LEU A 1 221 ? 14.174 -8.398 -7.655 1.00 91.00 221 LEU A O 1
ATOM 1628 N N . ALA A 1 222 ? 13.763 -9.870 -9.305 1.00 93.50 222 ALA A N 1
ATOM 1629 C CA . ALA A 1 222 ? 12.559 -10.422 -8.698 1.00 93.50 222 ALA A CA 1
ATOM 1630 C C . ALA A 1 222 ? 12.847 -11.117 -7.356 1.00 93.50 222 ALA A C 1
ATOM 1632 O O . ALA A 1 222 ? 12.111 -10.891 -6.400 1.00 93.50 222 ALA A O 1
ATOM 1633 N N . ILE A 1 223 ? 13.921 -11.910 -7.245 1.00 94.56 223 ILE A N 1
ATOM 1634 C CA . ILE A 1 223 ? 14.313 -12.561 -5.981 1.00 94.56 223 ILE A CA 1
ATOM 1635 C C . ILE A 1 223 ? 14.638 -11.519 -4.909 1.00 94.56 223 ILE A C 1
ATOM 1637 O O . ILE A 1 223 ? 14.177 -11.646 -3.776 1.00 94.56 223 ILE A O 1
ATOM 1641 N N . VAL A 1 224 ? 15.387 -10.472 -5.261 1.00 93.12 224 VAL A N 1
ATOM 1642 C CA . VAL A 1 224 ? 15.735 -9.385 -4.332 1.00 93.12 224 VAL A CA 1
ATOM 1643 C C . VAL A 1 224 ? 14.476 -8.718 -3.768 1.00 93.12 224 VAL A C 1
ATOM 1645 O O . VAL A 1 224 ? 14.337 -8.596 -2.549 1.00 93.12 224 VAL A O 1
ATOM 1648 N N . ALA A 1 225 ? 13.526 -8.364 -4.639 1.00 91.31 225 ALA A N 1
ATOM 1649 C CA . ALA A 1 225 ? 12.246 -7.789 -4.229 1.00 91.31 225 ALA A CA 1
ATOM 1650 C C . ALA A 1 225 ? 11.380 -8.785 -3.434 1.00 91.31 225 ALA A C 1
ATOM 1652 O O . ALA A 1 225 ? 10.692 -8.417 -2.481 1.00 91.31 225 ALA A O 1
ATOM 1653 N N . LEU A 1 226 ? 11.420 -10.070 -3.794 1.00 93.56 226 LEU A N 1
ATOM 1654 C CA . LEU A 1 226 ? 10.653 -11.107 -3.112 1.00 93.56 226 LEU A CA 1
ATOM 1655 C C . LEU A 1 226 ? 11.160 -11.334 -1.688 1.00 93.56 226 LEU A C 1
ATOM 1657 O O . LEU A 1 226 ? 10.343 -11.575 -0.809 1.00 93.56 226 LEU A O 1
ATOM 1661 N N . VAL A 1 227 ? 12.466 -11.211 -1.430 1.00 93.94 227 VAL A N 1
ATOM 1662 C CA . VAL A 1 227 ? 13.059 -11.320 -0.083 1.00 93.94 227 VAL A CA 1
ATOM 1663 C C . VAL A 1 227 ? 12.606 -10.183 0.837 1.00 93.94 227 VAL A C 1
ATOM 1665 O O . VAL A 1 227 ? 12.485 -10.379 2.051 1.00 93.94 227 VAL A O 1
ATOM 1668 N N . THR A 1 228 ? 12.278 -9.006 0.297 1.00 92.81 228 THR A N 1
ATOM 1669 C CA . THR A 1 228 ? 11.781 -7.895 1.120 1.00 92.81 228 THR A CA 1
ATOM 1670 C C . THR A 1 228 ? 10.381 -8.153 1.680 1.00 92.81 228 THR A C 1
ATOM 1672 O O . THR A 1 228 ? 10.047 -7.631 2.746 1.00 92.81 228 THR A O 1
ATOM 1675 N N . VAL A 1 229 ? 9.568 -8.979 1.014 1.00 92.25 229 VAL A N 1
ATOM 1676 C CA . VAL A 1 229 ? 8.205 -9.331 1.452 1.00 92.25 229 VAL A CA 1
ATOM 1677 C C . VAL A 1 229 ? 8.187 -10.103 2.783 1.00 92.25 229 VAL A C 1
ATOM 1679 O O . VAL A 1 229 ? 7.575 -9.606 3.731 1.00 92.25 229 VAL A O 1
ATOM 1682 N N . PRO A 1 230 ? 8.847 -11.273 2.939 1.00 94.75 230 PRO A N 1
ATOM 1683 C CA . PRO A 1 230 ? 8.874 -11.996 4.206 1.00 94.75 230 PRO A CA 1
ATOM 1684 C C . PRO A 1 230 ? 9.579 -11.199 5.303 1.00 94.75 230 PRO A C 1
ATOM 1686 O O . PRO A 1 230 ? 9.165 -11.277 6.457 1.00 94.75 230 PRO A O 1
ATOM 1689 N N . LEU A 1 231 ? 10.590 -10.391 4.965 1.00 95.62 231 LEU A N 1
ATOM 1690 C CA . LEU A 1 231 ? 11.240 -9.501 5.926 1.00 95.62 231 LEU A CA 1
ATOM 1691 C C . LEU A 1 231 ? 10.268 -8.436 6.458 1.00 95.62 231 LEU A C 1
ATOM 1693 O O . LEU A 1 231 ? 10.190 -8.224 7.668 1.00 95.62 231 LEU A O 1
ATOM 1697 N N . SER A 1 232 ? 9.474 -7.827 5.574 1.00 94.06 232 SER A N 1
ATOM 1698 C CA . SER A 1 232 ? 8.419 -6.877 5.947 1.00 94.06 232 SER A CA 1
ATOM 1699 C C . SER A 1 232 ? 7.364 -7.541 6.830 1.00 94.06 232 SER A C 1
ATOM 1701 O O . SER A 1 232 ? 7.044 -7.019 7.895 1.00 94.06 232 SER A O 1
ATOM 1703 N N . ILE A 1 233 ? 6.885 -8.733 6.449 1.00 94.94 233 ILE A N 1
ATOM 1704 C CA . ILE A 1 233 ? 5.927 -9.514 7.247 1.00 94.94 233 ILE A CA 1
ATOM 1705 C C . ILE A 1 233 ? 6.504 -9.819 8.632 1.00 94.94 233 ILE A C 1
ATOM 1707 O O . ILE A 1 233 ? 5.815 -9.633 9.634 1.00 94.94 233 ILE A O 1
ATOM 1711 N N . LEU A 1 234 ? 7.761 -10.256 8.713 1.00 96.06 234 LEU A N 1
ATOM 1712 C CA . LEU A 1 234 ? 8.423 -10.570 9.975 1.00 96.06 234 LEU A CA 1
ATOM 1713 C C . LEU A 1 234 ? 8.479 -9.342 10.890 1.00 96.06 234 LEU A C 1
ATOM 1715 O O . LEU A 1 234 ? 8.061 -9.425 12.045 1.00 96.06 234 LEU A O 1
ATOM 1719 N N . VAL A 1 235 ? 8.944 -8.201 10.375 1.00 94.94 235 VAL A N 1
ATOM 1720 C CA . VAL A 1 235 ? 9.007 -6.944 11.134 1.00 94.94 235 VAL A CA 1
ATOM 1721 C C . VAL A 1 235 ? 7.613 -6.530 11.606 1.00 94.94 235 VAL A C 1
ATOM 1723 O O . VAL A 1 235 ? 7.425 -6.276 12.799 1.00 94.94 235 VAL A O 1
ATOM 1726 N N . THR A 1 236 ? 6.615 -6.540 10.718 1.00 94.06 236 THR A N 1
ATOM 1727 C CA . THR A 1 236 ? 5.229 -6.215 11.076 1.00 94.06 236 THR A CA 1
ATOM 1728 C C . THR A 1 236 ? 4.698 -7.146 12.158 1.00 94.06 236 THR A C 1
ATOM 1730 O O . THR A 1 236 ? 4.179 -6.663 13.158 1.00 94.06 236 THR A O 1
ATOM 1733 N N . VAL A 1 237 ? 4.851 -8.466 12.021 1.00 94.75 237 VAL A N 1
ATOM 1734 C CA . VAL A 1 237 ? 4.336 -9.445 12.991 1.00 94.75 237 VAL A CA 1
ATOM 1735 C C . VAL A 1 237 ? 5.024 -9.301 14.349 1.00 94.75 237 VAL A C 1
ATOM 1737 O O . VAL A 1 237 ? 4.352 -9.350 15.382 1.00 94.75 237 VAL A O 1
ATOM 1740 N N . LEU A 1 238 ? 6.343 -9.099 14.382 1.00 93.62 238 LEU A N 1
ATOM 1741 C CA . LEU A 1 238 ? 7.093 -8.924 15.629 1.00 93.62 238 LEU A CA 1
ATOM 1742 C C . LEU A 1 238 ? 6.656 -7.663 16.385 1.00 93.62 238 LEU A C 1
ATOM 1744 O O . LEU A 1 238 ? 6.421 -7.721 17.597 1.00 93.62 238 LEU A O 1
ATOM 1748 N N . VAL A 1 239 ? 6.515 -6.538 15.680 1.00 92.75 239 VAL A N 1
ATOM 1749 C CA . VAL A 1 239 ? 6.093 -5.265 16.279 1.00 92.75 239 VAL A CA 1
ATOM 1750 C C . VAL A 1 239 ? 4.612 -5.309 16.662 1.00 92.75 239 VAL A C 1
ATOM 1752 O O . VAL A 1 239 ? 4.264 -4.958 17.792 1.00 92.75 239 VAL A O 1
ATOM 1755 N N . ALA A 1 240 ? 3.748 -5.826 15.784 1.00 91.94 240 ALA A N 1
ATOM 1756 C CA . ALA A 1 240 ? 2.313 -5.949 16.028 1.00 91.94 240 ALA A CA 1
ATOM 1757 C C . ALA A 1 240 ? 2.017 -6.836 17.242 1.00 91.94 240 ALA A C 1
ATOM 1759 O O . ALA A 1 240 ? 1.230 -6.443 18.097 1.00 91.94 240 ALA A O 1
ATOM 1760 N N . ARG A 1 241 ? 2.699 -7.981 17.405 1.00 93.00 241 ARG A N 1
ATOM 1761 C CA . ARG A 1 241 ? 2.526 -8.847 18.590 1.00 93.00 241 ARG A CA 1
ATOM 1762 C C . ARG A 1 241 ? 2.850 -8.129 19.901 1.00 93.00 241 ARG A C 1
ATOM 1764 O O . ARG A 1 241 ? 2.199 -8.378 20.915 1.00 93.00 241 ARG A O 1
ATOM 1771 N N . ARG A 1 242 ? 3.856 -7.248 19.910 1.00 91.31 242 ARG A N 1
ATOM 1772 C CA . ARG A 1 242 ? 4.197 -6.438 21.093 1.00 91.31 242 ARG A CA 1
ATOM 1773 C C . ARG A 1 242 ? 3.182 -5.321 21.319 1.00 91.31 242 ARG A C 1
ATOM 1775 O O . ARG A 1 242 ? 2.748 -5.128 22.453 1.00 91.31 242 ARG A O 1
ATOM 1782 N N . SER A 1 243 ? 2.785 -4.631 20.253 1.00 92.12 243 SER A N 1
ATOM 1783 C CA . SER A 1 243 ? 1.786 -3.562 20.298 1.00 92.12 243 SER A CA 1
ATOM 1784 C C . SER A 1 243 ? 0.421 -4.083 20.766 1.00 92.12 243 SER A C 1
ATOM 1786 O O . SER A 1 243 ? -0.173 -3.503 21.670 1.00 92.12 243 SER A O 1
ATOM 1788 N N . GLN A 1 244 ? -0.018 -5.250 20.284 1.00 91.75 244 GLN A N 1
ATOM 1789 C CA . GLN A 1 244 ? -1.279 -5.891 20.670 1.00 91.75 244 GLN A CA 1
ATOM 1790 C C . GLN A 1 244 ? -1.377 -6.137 22.183 1.00 91.75 244 GLN A C 1
ATOM 1792 O O . GLN A 1 244 ? -2.433 -5.919 22.772 1.00 91.75 244 GLN A O 1
ATOM 1797 N N . LYS A 1 245 ? -0.278 -6.540 22.838 1.00 93.62 245 LYS A N 1
ATOM 1798 C CA . LYS A 1 245 ? -0.248 -6.701 24.303 1.00 93.62 245 LYS A CA 1
ATOM 1799 C C . LYS A 1 245 ? -0.475 -5.373 25.032 1.00 93.62 245 LYS A C 1
ATOM 1801 O O . LYS A 1 245 ? -1.190 -5.344 26.028 1.00 93.62 245 LYS A O 1
ATOM 1806 N N . GLN A 1 246 ? 0.111 -4.281 24.537 1.00 92.81 246 GLN A N 1
ATOM 1807 C CA . GLN A 1 246 ? -0.074 -2.948 25.122 1.00 92.81 246 GLN A CA 1
ATOM 1808 C C . GLN A 1 246 ? -1.470 -2.394 24.838 1.00 92.81 246 GLN A C 1
ATOM 1810 O O . GLN A 1 246 ? -2.070 -1.811 25.731 1.00 92.81 246 GLN A O 1
ATOM 1815 N N . PHE A 1 247 ? -2.033 -2.650 23.654 1.00 92.69 247 PHE A N 1
ATOM 1816 C CA . PHE A 1 247 ? -3.427 -2.319 23.367 1.00 92.69 247 PHE A CA 1
ATOM 1817 C C . PHE A 1 247 ? -4.385 -3.074 24.290 1.00 92.69 247 PHE A C 1
ATOM 1819 O O . PHE A 1 247 ? -5.290 -2.464 24.843 1.00 92.69 247 PHE A O 1
ATOM 1826 N N . ALA A 1 248 ? -4.171 -4.370 24.533 1.00 95.00 248 ALA A N 1
ATOM 1827 C CA . ALA A 1 248 ? -4.980 -5.121 25.496 1.00 95.00 248 ALA A CA 1
ATOM 1828 C C . ALA A 1 248 ? -4.912 -4.507 26.907 1.00 95.00 248 ALA A C 1
ATOM 1830 O O . ALA A 1 248 ? -5.940 -4.352 27.565 1.00 95.00 248 ALA A O 1
ATOM 1831 N N . ALA A 1 249 ? -3.719 -4.089 27.347 1.00 94.56 249 ALA A N 1
ATOM 1832 C CA . ALA A 1 249 ? -3.553 -3.371 28.608 1.00 94.56 249 ALA A CA 1
ATOM 1833 C C . ALA A 1 249 ? -4.265 -2.006 28.597 1.00 94.56 249 ALA A C 1
ATOM 1835 O O . ALA A 1 249 ? -4.957 -1.682 29.557 1.00 94.56 249 ALA A O 1
ATOM 1836 N N . GLN A 1 250 ? -4.147 -1.234 27.514 1.00 96.50 250 GLN A N 1
ATOM 1837 C CA . GLN A 1 250 ? -4.853 0.033 27.326 1.00 96.50 250 GLN A CA 1
ATOM 1838 C C . GLN A 1 250 ? -6.369 -0.162 27.465 1.00 96.50 250 GLN A C 1
ATOM 1840 O O . GLN A 1 250 ? -6.987 0.542 28.253 1.00 96.50 250 GLN A O 1
ATOM 1845 N N . TRP A 1 251 ? -6.963 -1.146 26.782 1.00 95.31 251 TRP A N 1
ATOM 1846 C CA . TRP A 1 251 ? -8.402 -1.427 26.866 1.00 95.31 251 TRP A CA 1
ATOM 1847 C C . TRP A 1 251 ? -8.847 -1.824 28.274 1.00 95.31 251 TRP A C 1
ATOM 1849 O O . TRP A 1 251 ? -9.866 -1.327 28.754 1.00 95.31 251 TRP A O 1
ATOM 1859 N N . ALA A 1 252 ? -8.066 -2.659 28.965 1.00 95.62 252 ALA A N 1
ATOM 1860 C CA . ALA A 1 252 ? -8.344 -3.014 30.353 1.00 95.62 252 ALA A CA 1
ATOM 1861 C C . ALA A 1 252 ? -8.325 -1.776 31.270 1.00 95.62 252 ALA A C 1
ATOM 1863 O O . ALA A 1 252 ? -9.244 -1.587 32.066 1.00 95.62 252 ALA A O 1
ATOM 1864 N N . ARG A 1 253 ? -7.324 -0.894 31.119 1.00 96.25 253 ARG A N 1
ATOM 1865 C CA . ARG A 1 253 ? -7.217 0.356 31.894 1.00 96.25 253 ARG A CA 1
ATOM 1866 C C . ARG A 1 253 ? -8.331 1.346 31.569 1.00 96.25 253 ARG A C 1
ATOM 1868 O O . ARG A 1 253 ? -8.860 1.959 32.490 1.00 96.25 253 ARG A O 1
ATOM 1875 N N . THR A 1 254 ? -8.736 1.457 30.304 1.00 97.25 254 THR A N 1
ATOM 1876 C CA . THR A 1 254 ? -9.898 2.260 29.902 1.00 97.25 254 THR A CA 1
ATOM 1877 C C . THR A 1 254 ? -11.166 1.758 30.584 1.00 97.25 254 THR A C 1
ATOM 1879 O O . THR A 1 254 ? -11.930 2.564 31.101 1.00 97.25 254 THR A O 1
ATOM 1882 N N . GLY A 1 255 ? -11.375 0.438 30.643 1.00 95.00 255 GLY A N 1
ATOM 1883 C CA . GLY A 1 255 ? -12.509 -0.158 31.353 1.00 95.00 255 GLY A CA 1
ATOM 1884 C C . GLY A 1 255 ? -12.517 0.189 32.843 1.00 95.00 255 GLY A C 1
ATOM 1885 O O . GLY A 1 255 ? -13.538 0.635 33.361 1.00 95.00 255 GLY A O 1
ATOM 1886 N N . THR A 1 256 ? -11.372 0.060 33.524 1.00 96.31 256 THR A N 1
ATOM 1887 C CA . THR A 1 256 ? -11.240 0.440 34.942 1.00 96.31 256 THR A CA 1
ATOM 1888 C C . THR A 1 256 ? -11.501 1.931 35.170 1.00 96.31 256 THR A C 1
ATOM 1890 O O . THR A 1 256 ? -12.239 2.285 36.087 1.00 96.31 256 THR A O 1
ATOM 1893 N N . LEU A 1 257 ? -10.934 2.807 34.333 1.00 97.38 257 LEU A N 1
ATOM 1894 C CA . LEU A 1 257 ? -11.134 4.253 34.431 1.00 97.38 257 LEU A CA 1
ATOM 1895 C C . LEU A 1 257 ? -12.600 4.636 34.191 1.00 97.38 257 LEU A C 1
ATOM 1897 O O . LEU A 1 257 ? -13.163 5.399 34.970 1.00 97.38 257 LEU A O 1
ATOM 1901 N N . ASN A 1 258 ? -13.232 4.074 33.157 1.00 95.88 258 ASN A N 1
ATOM 1902 C CA . ASN A 1 258 ? -14.640 4.327 32.850 1.00 95.88 258 ASN A CA 1
ATOM 1903 C C . ASN A 1 258 ? -15.564 3.820 33.960 1.00 95.88 258 ASN A C 1
ATOM 1905 O O . ASN A 1 258 ? -16.499 4.525 34.321 1.00 95.88 258 ASN A O 1
ATOM 1909 N N . GLY A 1 259 ? -15.275 2.654 34.547 1.00 96.69 259 GLY A N 1
ATOM 1910 C CA . GLY A 1 259 ? -16.019 2.148 35.701 1.00 96.69 259 GLY A CA 1
ATOM 1911 C C . GLY A 1 259 ? -15.922 3.084 36.909 1.00 96.69 259 GLY A C 1
ATOM 1912 O O . GLY A 1 259 ? -16.934 3.371 37.544 1.00 96.69 259 GLY A O 1
ATOM 1913 N N . HIS A 1 260 ? -14.733 3.632 37.191 1.00 96.56 260 HIS A N 1
ATOM 1914 C CA . HIS A 1 260 ? -14.568 4.654 38.234 1.00 96.56 260 HIS A CA 1
ATOM 1915 C C . HIS A 1 260 ? -15.384 5.912 37.926 1.00 96.56 260 HIS A C 1
ATOM 1917 O O . HIS A 1 260 ? -16.092 6.419 38.792 1.00 96.56 260 HIS A O 1
ATOM 1923 N N . VAL A 1 261 ? -15.334 6.401 36.684 1.00 96.56 261 VAL A N 1
ATOM 1924 C CA . VAL A 1 261 ? -16.126 7.562 36.251 1.00 96.56 261 VAL A CA 1
ATOM 1925 C C . VAL A 1 261 ? -17.623 7.301 36.433 1.00 96.56 261 VAL A C 1
ATOM 1927 O O . VAL A 1 261 ? -18.306 8.136 37.019 1.00 96.56 261 VAL A O 1
ATOM 1930 N N . GLU A 1 262 ? -18.129 6.144 36.008 1.00 96.69 262 GLU A N 1
ATOM 1931 C CA . GLU A 1 262 ? -19.537 5.757 36.155 1.00 96.69 262 GLU A CA 1
ATOM 1932 C C . GLU A 1 262 ? -19.964 5.690 37.629 1.00 96.69 262 GLU A C 1
ATOM 1934 O O . GLU A 1 262 ? -21.006 6.237 38.002 1.00 96.69 262 GLU A O 1
ATOM 1939 N N . GLN A 1 263 ? -19.135 5.093 38.492 1.00 96.38 263 GLN A N 1
ATOM 1940 C CA . GLN A 1 263 ? -19.378 5.024 39.935 1.00 96.38 263 GLN A CA 1
ATOM 1941 C C . GLN A 1 263 ? -19.394 6.409 40.584 1.00 96.38 263 GLN A C 1
ATOM 1943 O O . GLN A 1 263 ? -20.275 6.695 41.394 1.00 96.38 263 GLN A O 1
ATOM 1948 N N . MET A 1 264 ? -18.453 7.288 40.227 1.00 96.25 264 MET A N 1
ATOM 1949 C CA . MET A 1 264 ? -18.401 8.650 40.763 1.00 96.25 264 MET A CA 1
ATOM 1950 C C . MET A 1 264 ? -19.557 9.513 40.255 1.00 96.25 264 MET A C 1
ATOM 1952 O O . MET A 1 264 ? -20.043 10.377 40.986 1.00 96.25 264 MET A O 1
ATOM 1956 N N . HIS A 1 265 ? -20.016 9.277 39.025 1.00 94.06 265 HIS A N 1
ATOM 1957 C CA . HIS A 1 265 ? -21.137 10.005 38.443 1.00 94.06 265 HIS A CA 1
ATOM 1958 C C . HIS A 1 265 ? -22.479 9.551 39.034 1.00 94.06 265 HIS A C 1
ATOM 1960 O O . HIS A 1 265 ? -23.314 10.390 39.369 1.00 94.06 265 HIS A O 1
ATOM 1966 N N . THR A 1 266 ? -22.666 8.243 39.223 1.00 95.62 266 THR A N 1
ATOM 1967 C CA . THR A 1 266 ? -23.866 7.660 39.850 1.00 95.62 266 THR A CA 1
ATOM 1968 C C . THR A 1 266 ? -23.907 7.962 41.350 1.00 95.62 266 THR A C 1
ATOM 1970 O O . THR A 1 266 ? -24.941 8.338 41.897 1.00 95.62 266 THR A O 1
ATOM 1973 N N . GLY A 1 267 ? -22.761 7.859 42.026 1.00 94.56 267 GLY A N 1
ATOM 1974 C CA . GLY A 1 267 ? -22.588 8.113 43.457 1.00 94.56 267 GLY A CA 1
ATOM 1975 C C . GLY A 1 267 ? -22.280 9.568 43.817 1.00 94.56 267 GLY A C 1
ATOM 1976 O O . GLY A 1 267 ? -21.817 9.827 44.928 1.00 94.56 267 GLY A O 1
ATOM 1977 N N . HIS A 1 268 ? -22.507 10.524 42.910 1.00 95.06 268 HIS A N 1
ATOM 1978 C CA . HIS A 1 268 ? -22.052 11.910 43.058 1.00 95.06 268 HIS A CA 1
ATOM 1979 C C . HIS A 1 268 ? -22.502 12.561 44.376 1.00 95.06 268 HIS A C 1
ATOM 1981 O O . HIS A 1 268 ? -21.692 13.163 45.084 1.00 95.06 268 HIS A O 1
ATOM 1987 N N . ALA A 1 269 ? -23.774 12.380 44.744 1.00 95.88 269 ALA A N 1
ATOM 1988 C CA . ALA A 1 269 ? -24.326 12.903 45.991 1.00 95.88 269 ALA A CA 1
ATOM 1989 C C . ALA A 1 269 ? -23.623 12.315 47.228 1.00 95.88 269 ALA A C 1
ATOM 1991 O O . ALA A 1 269 ? -23.275 13.058 48.142 1.00 95.88 269 ALA A O 1
ATOM 1992 N N . LEU A 1 270 ? -23.330 11.007 47.238 1.00 94.81 270 LEU A N 1
ATOM 1993 C CA . LEU A 1 270 ? -22.577 10.374 48.328 1.00 94.81 270 LEU A CA 1
ATOM 1994 C C . LEU A 1 270 ? -21.163 10.952 48.433 1.00 94.81 270 LEU A C 1
ATOM 1996 O O . LEU A 1 270 ? -20.709 11.287 49.526 1.00 94.81 270 LEU A O 1
ATOM 2000 N N . VAL A 1 271 ? -20.462 11.100 47.307 1.00 96.06 271 VAL A N 1
ATOM 2001 C CA . VAL A 1 271 ? -19.097 11.647 47.296 1.00 96.06 271 VAL A CA 1
ATOM 2002 C C . VAL A 1 271 ? -19.068 13.075 47.852 1.00 96.06 271 VAL A C 1
ATOM 2004 O O . VAL A 1 271 ? -18.125 13.421 48.573 1.00 96.06 271 VAL A O 1
ATOM 2007 N N . GLN A 1 272 ? -20.093 13.885 47.560 1.00 94.75 272 GLN A N 1
ATOM 2008 C CA . GLN A 1 272 ? -20.242 15.231 48.117 1.00 94.75 272 GLN A CA 1
ATOM 2009 C C . GLN A 1 272 ? -20.551 15.212 49.619 1.00 94.75 272 GLN A C 1
ATOM 2011 O O . GLN A 1 272 ? -19.823 15.842 50.385 1.00 94.75 272 GLN A O 1
ATOM 2016 N N . VAL A 1 273 ? -21.575 14.465 50.046 1.00 96.81 273 VAL A N 1
ATOM 2017 C CA . VAL A 1 273 ? -22.032 14.416 51.448 1.00 96.81 273 VAL A CA 1
ATOM 2018 C C . VAL A 1 273 ? -20.935 13.899 52.382 1.00 96.81 273 VAL A C 1
ATOM 2020 O O . VAL A 1 273 ? -20.734 14.446 53.461 1.00 96.81 273 VAL A O 1
ATOM 2023 N N . PHE A 1 274 ? -20.170 12.892 51.954 1.00 95.69 274 PHE A N 1
ATOM 2024 C CA . PHE A 1 274 ? -19.061 12.339 52.738 1.00 95.69 274 PHE A CA 1
ATOM 2025 C C . PHE A 1 274 ? -17.722 13.074 52.530 1.00 95.69 274 PHE A C 1
ATOM 2027 O O . PHE A 1 274 ? -16.697 12.635 53.056 1.00 95.69 274 PHE A O 1
ATOM 2034 N N . GLY A 1 275 ? -17.684 14.156 51.741 1.00 95.19 275 GLY A N 1
ATOM 2035 C CA . GLY A 1 275 ? -16.474 14.955 51.5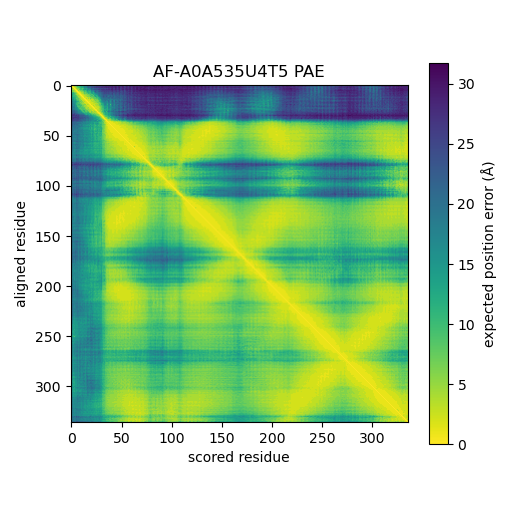16 1.00 95.19 275 GLY A CA 1
ATOM 2036 C C . GLY A 1 275 ? -15.323 14.205 50.826 1.00 95.19 275 GLY A C 1
ATOM 2037 O O . GLY A 1 275 ? -14.160 14.585 50.959 1.00 95.19 275 GLY A O 1
ATOM 2038 N N . ARG A 1 276 ? -15.607 13.131 50.073 1.00 95.44 276 ARG A N 1
ATOM 2039 C CA . ARG A 1 276 ? -14.593 12.224 49.486 1.00 95.44 276 ARG A CA 1
ATOM 2040 C C . ARG A 1 276 ? -14.071 12.650 48.110 1.00 95.44 276 ARG A C 1
ATOM 2042 O O . ARG A 1 276 ? -13.270 11.931 47.517 1.00 95.44 276 ARG A O 1
ATOM 2049 N N . ARG A 1 277 ? -14.454 13.833 47.619 1.00 95.25 277 ARG A N 1
ATOM 2050 C CA . ARG A 1 277 ? -14.080 14.350 46.288 1.00 95.25 277 ARG A CA 1
ATOM 2051 C C . ARG A 1 277 ? -12.582 14.255 45.988 1.00 95.25 277 ARG A C 1
ATOM 2053 O O . ARG A 1 277 ? -12.212 13.849 44.895 1.00 95.25 277 ARG A O 1
ATOM 2060 N N . ARG A 1 278 ? -11.717 14.624 46.940 1.00 96.31 278 ARG A N 1
ATOM 2061 C CA . ARG A 1 278 ? -10.262 14.628 46.713 1.00 96.31 278 ARG A CA 1
ATOM 2062 C C . ARG A 1 278 ? -9.726 13.217 46.469 1.00 96.31 278 ARG A C 1
ATOM 2064 O O . ARG A 1 278 ? -9.068 12.994 45.467 1.00 96.31 278 ARG A O 1
ATOM 2071 N N . LYS A 1 279 ? -10.150 12.258 47.298 1.00 95.50 279 LYS A N 1
ATOM 2072 C CA . LYS A 1 279 ? -9.808 10.840 47.138 1.00 95.50 279 LYS A CA 1
ATOM 2073 C C . LYS A 1 279 ? -10.279 10.284 45.787 1.00 95.50 279 LYS A C 1
ATOM 2075 O O . LYS A 1 279 ? -9.516 9.597 45.123 1.00 95.50 279 LYS A O 1
ATOM 2080 N N . ALA A 1 280 ? -11.495 10.629 45.358 1.00 95.50 280 ALA A N 1
ATOM 2081 C CA . ALA A 1 280 ? -12.022 10.213 44.057 1.00 95.50 280 ALA A CA 1
ATOM 2082 C C . ALA A 1 280 ? -11.199 10.761 42.875 1.00 95.50 280 ALA A C 1
ATOM 2084 O O . ALA A 1 280 ? -10.989 10.057 41.888 1.00 95.50 280 ALA A O 1
ATOM 2085 N N . ILE A 1 281 ? -10.722 12.007 42.977 1.00 96.81 281 ILE A N 1
ATOM 2086 C CA . ILE A 1 281 ? -9.838 12.626 41.978 1.00 96.81 281 ILE A CA 1
ATOM 2087 C C . ILE A 1 281 ? -8.452 11.972 41.999 1.00 96.81 281 ILE A C 1
ATOM 2089 O O . ILE A 1 281 ? -7.893 11.707 40.939 1.00 96.81 281 ILE A O 1
ATOM 2093 N N . ASP A 1 282 ? -7.904 11.678 43.177 1.00 97.69 282 ASP A N 1
ATOM 2094 C CA . ASP A 1 282 ? -6.597 11.028 43.302 1.00 97.69 282 ASP A CA 1
ATOM 2095 C C . ASP A 1 282 ? -6.620 9.615 42.692 1.00 97.69 282 ASP A C 1
ATOM 2097 O O . ASP A 1 282 ? -5.726 9.260 41.922 1.00 97.69 282 ASP A O 1
ATOM 2101 N N . GLU A 1 283 ? -7.676 8.836 42.950 1.00 96.81 283 GLU A N 1
ATOM 2102 C CA . GLU A 1 283 ? -7.901 7.529 42.317 1.00 96.81 283 GLU A CA 1
ATOM 2103 C C . GLU A 1 283 ? -8.073 7.654 40.795 1.00 96.81 283 GLU A C 1
ATOM 2105 O O . GLU A 1 283 ? -7.446 6.903 40.044 1.00 96.81 283 GLU A O 1
ATOM 2110 N N . PHE A 1 284 ? -8.845 8.641 40.321 1.00 97.81 284 PHE A N 1
ATOM 2111 C CA . PHE A 1 284 ? -8.978 8.923 38.889 1.00 97.81 284 PHE A CA 1
ATOM 2112 C C . PHE A 1 284 ? -7.616 9.218 38.250 1.00 97.81 284 PHE A C 1
ATOM 2114 O O . PHE A 1 284 ? -7.280 8.629 37.226 1.00 97.81 284 PHE A O 1
ATOM 2121 N N . ASN A 1 285 ? -6.807 10.082 38.867 1.00 98.31 285 ASN A N 1
ATOM 2122 C CA . ASN A 1 285 ? -5.492 10.463 38.354 1.00 98.31 285 ASN A CA 1
ATOM 2123 C C . ASN A 1 285 ? -4.539 9.264 38.272 1.00 98.31 285 ASN A C 1
ATOM 2125 O O . ASN A 1 285 ? -3.826 9.122 37.280 1.00 98.31 285 ASN A O 1
ATOM 2129 N N . GLN A 1 286 ? -4.557 8.371 39.266 1.00 97.75 286 GLN A N 1
ATOM 2130 C CA . GLN A 1 286 ? -3.756 7.143 39.241 1.00 97.75 286 GLN A CA 1
ATOM 2131 C C . GLN A 1 286 ? -4.167 6.213 38.091 1.00 97.75 286 GLN A C 1
ATOM 2133 O O . GLN A 1 286 ? -3.310 5.733 37.344 1.00 97.75 286 GLN A O 1
ATOM 2138 N N . GLN A 1 287 ? -5.472 5.984 37.907 1.00 97.19 287 GLN A N 1
ATOM 2139 C CA . GLN A 1 287 ? -5.970 5.150 36.807 1.00 97.19 287 GLN A CA 1
ATOM 2140 C C . GLN A 1 287 ? -5.704 5.795 35.442 1.00 97.19 287 GLN A C 1
ATOM 2142 O O . GLN A 1 287 ? -5.308 5.109 34.497 1.00 97.19 287 GLN A O 1
ATOM 2147 N N . ASN A 1 288 ? -5.856 7.116 35.344 1.00 98.00 288 ASN A N 1
ATOM 2148 C CA . ASN A 1 288 ? -5.593 7.874 34.129 1.00 98.00 288 ASN A CA 1
ATOM 2149 C C . ASN A 1 288 ? -4.105 7.839 33.747 1.00 98.00 288 ASN A C 1
ATOM 2151 O O . ASN A 1 288 ? -3.782 7.661 32.576 1.00 98.00 288 ASN A O 1
ATOM 2155 N N . GLN A 1 289 ? -3.194 7.923 34.720 1.00 98.19 289 GLN A N 1
ATOM 2156 C CA . GLN A 1 289 ? -1.757 7.783 34.473 1.00 98.19 289 GLN A CA 1
ATOM 2157 C C . GLN A 1 289 ? -1.405 6.376 33.965 1.00 98.19 289 GLN A C 1
ATOM 2159 O O . GLN A 1 289 ? -0.667 6.231 32.990 1.00 98.19 289 GLN A O 1
ATOM 2164 N N . ALA A 1 290 ? -1.983 5.329 34.562 1.00 95.88 290 ALA A N 1
ATOM 2165 C CA . ALA A 1 290 ? -1.789 3.958 34.092 1.00 95.88 290 ALA A CA 1
ATOM 2166 C C . ALA A 1 290 ? -2.341 3.745 32.668 1.00 95.88 290 ALA A C 1
ATOM 2168 O O . ALA A 1 290 ? -1.727 3.043 31.858 1.00 95.88 290 ALA A O 1
ATOM 2169 N N . LEU A 1 291 ? -3.482 4.366 32.346 1.00 97.25 291 LEU A N 1
ATOM 2170 C CA . LEU A 1 291 ? -4.035 4.383 30.993 1.00 97.25 291 LEU A CA 1
ATOM 2171 C C . LEU A 1 291 ? -3.115 5.130 30.019 1.00 97.25 291 LEU A C 1
ATOM 2173 O O . LEU A 1 291 ? -2.873 4.631 28.917 1.00 97.25 291 LEU A O 1
ATOM 2177 N N . TYR A 1 292 ? -2.586 6.289 30.413 1.00 97.44 292 TYR A N 1
ATOM 2178 C CA . TYR A 1 292 ? -1.654 7.074 29.606 1.00 97.44 292 TYR A CA 1
ATOM 2179 C C . TYR A 1 292 ? -0.408 6.260 29.245 1.00 97.44 292 TYR A C 1
ATOM 2181 O O . TYR A 1 292 ? -0.062 6.165 28.070 1.00 97.44 292 TYR A O 1
ATOM 2189 N N . GLU A 1 293 ? 0.226 5.602 30.217 1.00 97.19 293 GLU A N 1
ATOM 2190 C CA . GLU A 1 293 ? 1.426 4.795 29.974 1.00 97.19 293 GLU A CA 1
ATOM 2191 C C . GLU A 1 293 ? 1.169 3.620 29.025 1.00 97.19 293 GLU A C 1
ATOM 2193 O O . GLU A 1 293 ? 1.959 3.376 28.107 1.00 97.19 293 GLU A O 1
ATOM 2198 N N . ALA A 1 294 ? 0.057 2.901 29.217 1.00 94.50 294 ALA A N 1
ATOM 2199 C CA . ALA A 1 294 ? -0.333 1.808 28.331 1.00 94.50 294 ALA A CA 1
ATOM 2200 C C . ALA A 1 294 ? -0.615 2.317 26.908 1.00 94.50 294 ALA A C 1
ATOM 2202 O O . ALA A 1 294 ? -0.127 1.740 25.935 1.00 94.50 294 ALA A O 1
ATOM 2203 N N . SER A 1 295 ? -1.335 3.437 26.793 1.00 95.38 295 SER A N 1
ATOM 2204 C CA . SER A 1 295 ? -1.684 4.060 25.512 1.00 95.38 295 SER A CA 1
ATOM 2205 C C . SER A 1 295 ? -0.454 4.572 24.768 1.00 95.38 295 SER A C 1
ATOM 2207 O O . SER A 1 295 ? -0.313 4.328 23.571 1.00 95.38 295 SER A O 1
ATOM 2209 N N . PHE A 1 296 ? 0.464 5.242 25.470 1.00 96.88 296 PHE A N 1
ATOM 2210 C CA . PHE A 1 296 ? 1.709 5.739 24.895 1.00 96.88 296 PHE A CA 1
ATOM 2211 C C . PHE A 1 296 ? 2.540 4.588 24.328 1.00 96.88 296 PHE A C 1
ATOM 2213 O O . PHE A 1 296 ? 2.942 4.632 23.168 1.00 96.88 296 PHE A O 1
ATOM 2220 N N . ARG A 1 297 ? 2.740 3.513 25.104 1.00 95.44 297 ARG A N 1
ATOM 2221 C CA . ARG A 1 297 ? 3.490 2.333 24.643 1.00 95.44 297 ARG A CA 1
ATOM 2222 C C . ARG A 1 297 ? 2.807 1.650 23.459 1.00 95.44 297 ARG A C 1
ATOM 2224 O O . ARG A 1 297 ? 3.495 1.257 22.517 1.00 95.44 297 ARG A O 1
ATOM 2231 N N . ALA A 1 298 ? 1.481 1.511 23.488 1.00 93.25 298 ALA A N 1
ATOM 2232 C CA . ALA A 1 298 ? 0.720 0.892 22.406 1.00 93.25 298 ALA A CA 1
ATOM 2233 C C . ALA A 1 298 ? 0.855 1.677 21.094 1.00 93.25 298 ALA A C 1
ATOM 2235 O O . ALA A 1 298 ? 1.231 1.099 20.068 1.00 93.25 298 ALA A O 1
ATOM 2236 N N . GLN A 1 299 ? 0.627 2.993 21.151 1.00 93.62 299 GLN A N 1
ATOM 2237 C CA . GLN A 1 299 ? 0.721 3.873 19.989 1.00 93.62 299 GLN A CA 1
ATOM 2238 C C . GLN A 1 299 ? 2.151 4.028 19.485 1.00 93.62 299 GLN A C 1
ATOM 2240 O O . GLN A 1 299 ? 2.361 3.963 18.279 1.00 93.62 299 GLN A O 1
ATOM 2245 N N . PHE A 1 300 ? 3.139 4.163 20.371 1.00 94.75 300 PHE A N 1
ATOM 2246 C CA . PHE A 1 300 ? 4.543 4.249 19.973 1.00 94.75 300 PHE A CA 1
ATOM 2247 C C . PHE A 1 300 ? 4.987 2.988 19.223 1.00 94.75 300 PHE A C 1
ATOM 2249 O O . PHE A 1 300 ? 5.525 3.079 18.122 1.00 94.75 300 PHE A O 1
ATOM 2256 N N . LEU A 1 301 ? 4.687 1.799 19.762 1.00 92.50 301 LEU A N 1
ATOM 2257 C CA . LEU A 1 301 ? 5.004 0.533 19.095 1.00 92.50 301 LEU A CA 1
ATOM 2258 C C . LEU A 1 301 ? 4.284 0.400 17.748 1.00 92.50 301 LEU A C 1
ATOM 2260 O O . LEU A 1 301 ? 4.904 0.006 16.766 1.00 92.50 301 LEU A O 1
ATOM 2264 N N . SER A 1 302 ? 2.996 0.744 17.685 1.00 89.19 302 SER A N 1
ATOM 2265 C CA . SER A 1 302 ? 2.234 0.694 16.432 1.00 89.19 302 SER A CA 1
ATOM 2266 C C . SER A 1 302 ? 2.752 1.703 15.403 1.00 89.19 302 SER A C 1
ATOM 2268 O O . SER A 1 302 ? 2.774 1.415 14.207 1.00 89.19 302 SER A O 1
ATOM 2270 N N . GLY A 1 303 ? 3.181 2.879 15.864 1.00 91.81 303 GLY A N 1
ATOM 2271 C CA . GLY A 1 303 ? 3.688 3.970 15.039 1.00 91.81 303 GLY A CA 1
ATOM 2272 C C . GLY A 1 303 ? 5.027 3.660 14.374 1.00 91.81 303 GLY A C 1
ATOM 2273 O O . GLY A 1 303 ? 5.293 4.192 13.304 1.00 91.81 303 GLY A O 1
ATOM 2274 N N . ILE A 1 304 ? 5.833 2.753 14.940 1.00 93.81 304 ILE A N 1
ATOM 2275 C CA . ILE A 1 304 ? 7.118 2.316 14.364 1.00 93.81 304 ILE A CA 1
ATOM 2276 C C . ILE A 1 304 ? 6.935 1.470 13.096 1.00 93.81 304 ILE A C 1
ATOM 2278 O O . ILE A 1 304 ? 7.840 1.415 12.264 1.00 93.81 304 ILE A O 1
ATOM 2282 N N . ILE A 1 305 ? 5.773 0.834 12.907 1.00 91.12 305 ILE A N 1
ATOM 2283 C CA . ILE A 1 305 ? 5.549 -0.092 11.788 1.00 91.12 305 ILE A CA 1
ATOM 2284 C C . ILE A 1 305 ? 5.726 0.616 10.441 1.00 91.12 305 ILE A C 1
ATOM 2286 O O . ILE A 1 305 ? 6.468 0.124 9.598 1.00 91.12 305 ILE A O 1
ATOM 2290 N N . GLN A 1 306 ? 5.100 1.781 10.247 1.00 91.62 306 GLN A N 1
ATOM 2291 C CA . GLN A 1 306 ? 5.175 2.511 8.975 1.00 91.62 306 GLN A CA 1
ATOM 2292 C C . GLN A 1 306 ? 6.610 2.966 8.633 1.00 91.62 306 GLN A C 1
ATOM 2294 O O . GLN A 1 306 ? 7.087 2.612 7.555 1.00 91.62 306 GLN A O 1
ATOM 2299 N N . PRO A 1 307 ? 7.356 3.651 9.527 1.00 95.12 307 PRO A N 1
ATOM 2300 C CA . PRO A 1 307 ? 8.767 3.964 9.303 1.00 95.12 307 PRO A CA 1
ATOM 2301 C C . PRO A 1 307 ? 9.641 2.735 9.037 1.00 95.12 307 PRO A C 1
ATOM 2303 O O . PRO A 1 307 ? 10.518 2.792 8.181 1.00 95.12 307 PRO A O 1
ATOM 2306 N N . ALA A 1 308 ? 9.405 1.617 9.731 1.00 95.31 308 ALA A N 1
ATOM 2307 C CA . ALA A 1 308 ? 10.177 0.393 9.525 1.00 95.31 308 ALA A CA 1
ATOM 2308 C C . ALA A 1 308 ? 9.928 -0.219 8.136 1.00 95.31 308 ALA A C 1
ATOM 2310 O O . ALA A 1 308 ? 10.878 -0.607 7.458 1.00 95.31 308 ALA A O 1
ATOM 2311 N N . ILE A 1 309 ? 8.670 -0.257 7.683 1.00 93.00 309 ILE A N 1
ATOM 2312 C CA . ILE A 1 309 ? 8.324 -0.702 6.326 1.00 93.00 309 ILE A CA 1
ATOM 2313 C C . ILE A 1 309 ? 8.896 0.252 5.271 1.00 93.00 309 ILE A C 1
ATOM 2315 O O . ILE A 1 309 ? 9.477 -0.206 4.290 1.00 93.00 309 ILE A O 1
ATOM 2319 N N . ALA A 1 310 ? 8.804 1.567 5.483 1.00 94.44 310 ALA A N 1
ATOM 2320 C CA . ALA A 1 310 ? 9.385 2.557 4.577 1.00 94.44 310 ALA A CA 1
ATOM 2321 C C . ALA A 1 310 ? 10.914 2.422 4.483 1.00 94.44 310 ALA A C 1
ATOM 2323 O O . ALA A 1 310 ? 11.476 2.484 3.392 1.00 94.44 310 ALA A O 1
ATOM 2324 N N . PHE A 1 311 ? 11.589 2.174 5.609 1.00 96.69 311 PHE A N 1
ATOM 2325 C CA . PHE A 1 311 ? 13.025 1.911 5.638 1.00 96.69 311 PHE A CA 1
ATOM 2326 C C . PHE A 1 311 ? 13.391 0.670 4.816 1.00 96.69 311 PHE A C 1
ATOM 2328 O O . PHE A 1 311 ? 14.278 0.745 3.969 1.00 96.69 311 PHE A O 1
ATOM 2335 N N . LEU A 1 312 ? 12.675 -0.446 5.000 1.00 96.06 312 LEU A N 1
ATOM 2336 C CA . LEU A 1 312 ? 12.869 -1.651 4.186 1.00 96.06 312 LEU A CA 1
ATOM 2337 C C . LEU A 1 312 ? 12.624 -1.384 2.696 1.00 96.06 312 LEU A C 1
ATOM 2339 O O . LEU A 1 312 ? 13.390 -1.858 1.858 1.00 96.06 312 LEU A O 1
ATOM 2343 N N . GLY A 1 313 ? 11.599 -0.594 2.369 1.00 95.12 313 GLY A N 1
ATOM 2344 C CA . GLY A 1 313 ? 11.313 -0.160 1.003 1.00 95.12 313 GLY A CA 1
ATOM 2345 C C . GLY A 1 313 ? 12.458 0.644 0.385 1.00 95.12 313 GLY A C 1
ATOM 2346 O O . GLY A 1 313 ? 12.867 0.357 -0.737 1.00 95.12 313 GLY A O 1
ATOM 2347 N N . ASN A 1 314 ? 13.035 1.588 1.131 1.00 96.44 314 ASN A N 1
ATOM 2348 C CA . ASN A 1 314 ? 14.176 2.386 0.677 1.00 96.44 314 ASN A CA 1
ATOM 2349 C C . ASN A 1 314 ? 15.442 1.539 0.501 1.00 96.44 314 ASN A C 1
ATOM 2351 O O . ASN A 1 314 ? 16.154 1.707 -0.486 1.00 96.44 314 ASN A O 1
ATOM 2355 N N . VAL A 1 315 ? 15.710 0.599 1.414 1.00 96.50 315 VAL A N 1
ATOM 2356 C CA . VAL A 1 315 ? 16.819 -0.355 1.259 1.00 96.50 315 VAL A CA 1
ATOM 2357 C C . VAL A 1 315 ? 16.621 -1.190 -0.004 1.00 96.50 315 VAL A C 1
ATOM 2359 O O . VAL A 1 315 ? 17.538 -1.298 -0.812 1.00 96.50 315 VAL A O 1
ATOM 2362 N N . ASN A 1 316 ? 15.418 -1.725 -0.219 1.00 95.38 316 ASN A N 1
ATOM 2363 C CA . ASN A 1 316 ? 15.099 -2.485 -1.424 1.00 95.38 316 ASN A CA 1
ATOM 2364 C C . ASN A 1 316 ? 15.284 -1.656 -2.698 1.00 95.38 316 ASN A C 1
ATOM 2366 O O . ASN A 1 316 ? 15.892 -2.131 -3.651 1.00 95.38 316 ASN A O 1
ATOM 2370 N N . TYR A 1 317 ? 14.824 -0.404 -2.698 1.00 94.88 317 TYR A N 1
ATOM 2371 C CA . TYR A 1 317 ? 15.028 0.518 -3.812 1.00 94.88 317 TYR A CA 1
ATOM 2372 C C . TYR A 1 317 ? 16.517 0.714 -4.126 1.00 94.88 317 TYR A C 1
ATOM 2374 O O . TYR A 1 317 ? 16.916 0.575 -5.279 1.00 94.88 317 TYR A O 1
ATOM 2382 N N . VAL A 1 318 ? 17.353 0.968 -3.113 1.00 96.69 318 VAL A N 1
ATOM 2383 C CA . VAL A 1 318 ? 18.806 1.131 -3.292 1.00 96.69 318 VAL A CA 1
ATOM 2384 C C . VAL A 1 318 ? 19.445 -0.142 -3.850 1.00 96.69 318 VAL A C 1
ATOM 2386 O O . VAL A 1 318 ? 20.248 -0.061 -4.778 1.00 96.69 318 VAL A O 1
ATOM 2389 N N . VAL A 1 319 ? 19.080 -1.317 -3.327 1.00 95.50 319 VAL A N 1
ATOM 2390 C CA . VAL A 1 319 ? 19.622 -2.599 -3.803 1.00 95.50 319 VAL A CA 1
ATOM 2391 C C . VAL A 1 319 ? 19.210 -2.864 -5.255 1.00 95.50 319 VAL A C 1
ATOM 2393 O O . VAL A 1 319 ? 20.060 -3.231 -6.064 1.00 95.50 319 VAL A O 1
ATOM 2396 N N . ILE A 1 320 ? 17.941 -2.636 -5.612 1.00 94.00 320 ILE A N 1
ATOM 2397 C CA . ILE A 1 320 ? 17.451 -2.778 -6.991 1.00 94.00 320 ILE A CA 1
ATOM 2398 C C . ILE A 1 320 ? 18.150 -1.783 -7.919 1.00 94.00 320 ILE A C 1
ATOM 2400 O O . ILE A 1 320 ? 18.571 -2.176 -9.001 1.00 94.00 320 ILE A O 1
ATOM 2404 N N . ALA A 1 321 ? 18.322 -0.525 -7.510 1.00 94.19 321 ALA A N 1
ATOM 2405 C CA . ALA A 1 321 ? 18.999 0.485 -8.319 1.00 94.19 321 ALA A CA 1
ATOM 2406 C C . ALA A 1 321 ? 20.482 0.142 -8.548 1.00 94.19 321 ALA A C 1
ATOM 2408 O O . ALA A 1 321 ? 20.973 0.259 -9.669 1.00 94.19 321 ALA A O 1
ATOM 2409 N N . ALA A 1 322 ? 21.187 -0.331 -7.516 1.00 95.19 322 ALA A N 1
ATOM 2410 C CA . ALA A 1 322 ? 22.593 -0.716 -7.620 1.00 95.19 322 ALA A CA 1
ATOM 2411 C C . ALA A 1 322 ? 22.790 -1.968 -8.494 1.00 95.19 322 ALA A C 1
ATOM 2413 O O . ALA A 1 322 ? 23.612 -1.959 -9.411 1.00 95.19 322 ALA A O 1
ATOM 2414 N N . LEU A 1 323 ? 22.019 -3.034 -8.245 1.00 94.19 323 LEU A N 1
ATOM 2415 C CA . LEU A 1 323 ? 22.099 -4.271 -9.030 1.00 94.19 323 LEU A CA 1
ATOM 2416 C C . LEU A 1 323 ? 21.578 -4.074 -10.455 1.00 94.19 323 LEU A C 1
ATOM 2418 O O . LEU A 1 323 ? 22.194 -4.555 -11.401 1.00 94.19 323 LEU A O 1
ATOM 2422 N N . GLY A 1 324 ? 20.479 -3.339 -10.620 1.00 92.44 324 GLY A N 1
ATOM 2423 C CA . GLY A 1 324 ? 19.933 -2.968 -11.923 1.00 92.44 324 GLY A CA 1
ATOM 2424 C C . GLY A 1 324 ? 20.936 -2.152 -12.733 1.00 92.44 324 GLY A C 1
ATOM 2425 O O . GLY A 1 324 ? 21.236 -2.515 -13.863 1.00 92.44 324 GLY A O 1
ATOM 2426 N N . GLY A 1 325 ? 21.549 -1.128 -12.131 1.00 91.69 325 GLY A N 1
ATOM 2427 C CA . GLY A 1 325 ? 22.601 -0.338 -12.774 1.00 91.69 325 GLY A CA 1
ATOM 2428 C C . GLY A 1 325 ? 23.807 -1.179 -13.204 1.00 91.69 325 GLY A C 1
ATOM 2429 O O . GLY A 1 325 ? 24.316 -0.999 -14.308 1.00 91.69 325 GLY A O 1
ATOM 2430 N N . TYR A 1 326 ? 24.226 -2.151 -12.387 1.00 92.56 326 TYR A N 1
ATOM 2431 C CA . TYR A 1 326 ? 25.282 -3.099 -12.760 1.00 92.56 326 TYR A CA 1
ATOM 2432 C C . TYR A 1 326 ? 24.884 -4.007 -13.941 1.00 92.56 326 TYR A C 1
ATOM 2434 O O . TYR A 1 326 ? 25.686 -4.246 -14.847 1.00 92.56 326 TYR A O 1
ATOM 2442 N N . LEU A 1 327 ? 23.640 -4.494 -13.972 1.00 90.19 327 LEU A N 1
ATOM 2443 C CA . LEU A 1 327 ? 23.128 -5.312 -15.078 1.00 90.19 327 LEU A CA 1
ATOM 2444 C C . LEU A 1 327 ? 23.006 -4.511 -16.384 1.00 90.19 327 LEU A C 1
ATOM 2446 O O . LEU A 1 327 ? 23.290 -5.044 -17.454 1.00 90.19 327 LEU A O 1
ATOM 2450 N N . VAL A 1 328 ? 22.653 -3.226 -16.304 1.00 90.38 328 VAL A N 1
ATOM 2451 C CA . VAL A 1 328 ? 22.638 -2.316 -17.460 1.00 90.38 328 VAL A CA 1
ATOM 2452 C C . VAL A 1 328 ? 24.060 -2.036 -17.946 1.00 90.38 328 VAL A C 1
ATOM 2454 O O . VAL A 1 328 ? 24.335 -2.108 -19.140 1.00 90.38 328 VAL A O 1
ATOM 2457 N N . ALA A 1 329 ? 24.994 -1.774 -17.027 1.00 88.31 329 ALA A N 1
ATOM 2458 C CA . ALA A 1 329 ? 26.393 -1.510 -17.365 1.00 88.31 329 ALA A CA 1
ATOM 2459 C C . ALA A 1 329 ? 27.098 -2.720 -18.003 1.00 88.31 329 ALA A C 1
ATOM 2461 O O . ALA A 1 329 ? 27.996 -2.539 -18.820 1.00 88.31 329 ALA A O 1
ATOM 2462 N N . SER A 1 330 ? 26.685 -3.942 -17.654 1.00 86.38 330 SER A N 1
ATOM 2463 C CA . SER A 1 330 ? 27.176 -5.178 -18.281 1.00 86.38 330 SER A CA 1
ATOM 2464 C C . SER A 1 330 ? 26.446 -5.548 -19.581 1.00 86.38 330 SER A C 1
ATOM 2466 O O . SER A 1 330 ? 26.789 -6.550 -20.203 1.00 86.38 330 SER A O 1
ATOM 2468 N N . GLY A 1 331 ? 25.447 -4.762 -20.002 1.00 81.88 331 GLY A N 1
ATOM 2469 C CA . GLY A 1 331 ? 24.655 -5.016 -21.208 1.00 81.88 331 GLY A CA 1
ATOM 2470 C C . GLY A 1 331 ? 23.667 -6.183 -21.088 1.00 81.88 331 GLY A C 1
ATOM 2471 O O . GLY A 1 331 ? 23.124 -6.620 -22.100 1.00 81.88 331 GLY A O 1
ATOM 2472 N N . ALA A 1 332 ? 23.425 -6.701 -19.877 1.00 84.38 332 ALA A N 1
ATOM 2473 C CA . ALA A 1 332 ? 22.543 -7.845 -19.638 1.00 84.38 332 ALA A CA 1
ATOM 2474 C C . ALA A 1 332 ? 21.050 -7.484 -19.718 1.00 84.38 332 ALA A C 1
ATOM 2476 O O . ALA A 1 332 ? 20.230 -8.332 -20.071 1.00 84.38 332 ALA A O 1
ATOM 2477 N N . ILE A 1 333 ? 20.697 -6.240 -19.380 1.00 88.00 333 ILE A N 1
ATOM 2478 C CA . ILE A 1 333 ? 19.335 -5.699 -19.469 1.00 88.00 333 ILE A CA 1
ATOM 2479 C C . ILE A 1 333 ? 19.358 -4.267 -20.010 1.00 88.00 333 ILE A C 1
ATOM 2481 O O . ILE A 1 333 ? 20.372 -3.573 -19.930 1.00 88.00 333 ILE A O 1
ATOM 2485 N N . THR A 1 334 ? 18.218 -3.817 -20.528 1.00 88.25 334 THR A N 1
ATOM 2486 C CA . THR A 1 334 ? 17.988 -2.411 -20.875 1.00 88.25 334 THR A CA 1
ATOM 2487 C C . THR A 1 334 ? 17.753 -1.561 -19.625 1.00 88.25 334 THR A C 1
ATOM 2489 O O . THR A 1 334 ? 17.453 -2.099 -18.561 1.00 88.25 334 THR A O 1
ATOM 2492 N N . LEU A 1 335 ? 17.906 -0.236 -19.736 1.00 87.12 335 LEU A N 1
ATOM 2493 C CA . LEU A 1 335 ? 17.767 0.675 -18.592 1.00 87.12 335 LEU A CA 1
ATOM 2494 C C . LEU A 1 335 ? 16.344 0.698 -18.017 1.00 87.12 335 LEU A C 1
ATOM 2496 O O . LEU A 1 335 ? 16.174 0.788 -16.802 1.00 87.12 335 LEU A O 1
ATOM 2500 N N . GLY A 1 336 ? 15.345 0.682 -18.896 1.00 84.69 336 GLY A N 1
ATOM 2501 C CA . GLY A 1 336 ? 13.929 0.638 -18.546 1.00 84.69 336 GLY A CA 1
ATOM 2502 C C . GLY A 1 336 ? 13.361 -0.764 -18.433 1.00 84.69 336 GLY A C 1
ATOM 2503 O O . GLY A 1 336 ? 13.959 -1.704 -19.009 1.00 84.69 336 GLY A O 1
#

Foldseek 3Di:
DDPDDDVVVVVLVVVLVVVVVVVLVVLVVDPPVPVVVVLVVLLLVLLLLLLLLVLCLVVLVLVLVLLQVLQVLQLVAAAPDDLVRRLVVCVVVVNNLNSLLSLLHPHHHNGHRPPVVSVVSVVVSVVSNVSSVVSLVVSLVSQLVVLVVVLVVVLVVLVVVVVPDDPVVVVVDDPVVSVCCSPVVSVSSSCCSRPVVSCVSNVVSNVVSNLVVCCVQPVVLSVLVVVLVVVLVVLCVVLVVQLVVLVVQLVVLVVVLVVLVVCCVVCVVVCVVVVVVVVSVVVNVVSVVSNVVSVCSNCVSVVVSVVVSVVSVVVSVVVSCVVLVVCSSSSNHRND

Sequence (336 aa):
MVPWCGPADAALAGAACLAWGRLQQRQKTSAKPCASRVLIVVSAVLALGSVAFSVIGPKIIGNATNVIFDGVLGKSLPAGLTKAQAVALLRAHGQNQIADLISGANVVPGHGIDFTMLGQILGLAALVYLLSALLNWALAYIMAGVAQRTVFGLRQDVEAKMARLPLKYFDSHPHGDLLSRVTNDIDNISTTLQQGMTQILTSTLTIVGVLAVMVWISPLLAIVALVTVPLSILVTVLVARRSQKQFAAQWARTGTLNGHVEQMHTGHALVQVFGRRRKAIDEFNQQNQALYEASFRAQFLSGIIQPAIAFLGNVNYVVIAALGGYLVASGAITLG

Nearest PDB structures (foldseek):
  5mkk-assembly1_A  TM=9.157E-01  e=4.617E-09  Thermus thermophilus HB27
  8qoe-assembly1_A  TM=7.403E-01  e=7.993E-07  Bacillus subtilis
  4q4j-assembly1_A  TM=8.885E-01  e=8.831E-06  Thermotoga maritima MSB8
  6rah-assembly1_A  TM=5.309E-01  e=2.567E-07  Thermus thermophilus
  7zo8-assembly1_A  TM=7.575E-01  e=2.632E-05  Brucella abortus 2308

Mean predicted aligned error: 9.6 Å

Secondary structure (DSSP, 8-state):
------HHHHHHHHHHHHHHHHHHHHHHHSS-HHHHHHHHHHHHHHHHHHHHHHHHHHHHHHHHHHHHHHHHHHHTSPTT--HHHHHHHHHHTT-HHHHHHHHHS---TT----HHHHHHHHHHHHHHHHHHHHHHHHHHHHHHHHHHHHHHHHHHHHHHHHTTS-HHHHHTS-HHHHHHIIIIIHHHHHHIIIIIHHHHHHHHHHHHHHHHHHHHH-HHHHHHHHHHHHHHHHHHHHHHHHHHHHHHHHHHHHHHHHHHHHHHHHTHHHHHHTT-HHHHHHHHHHHHHHHHHHHHHHHHHHHTHHHHHHHHHHHHHHHHHHHHHHHHHTTSS---